Protein AF-0000000080752601 (afdb_homodimer)

Sequence (258 aa):
MFMNTQQKGKCLAVGDLCKTPPTAAPVPYVNQAEAMMSIPGCYHVLVQGMPAHNMRTITPITTGDSAGAMGGVVSNTVMAQSRYVAGSYSVLLQGMPTTRLTSPTLQNNNNIAGLRVTPSQNIVLITAPMFMNTQQKGKCLAVGDLCKTPPTAAPVPYVNQAEAMMSIPGCYHVLVQGMPAHNMRTITPITTGDSAGAMGGVVSNTVMAQSRYVAGSYSVLLQGMPTTRL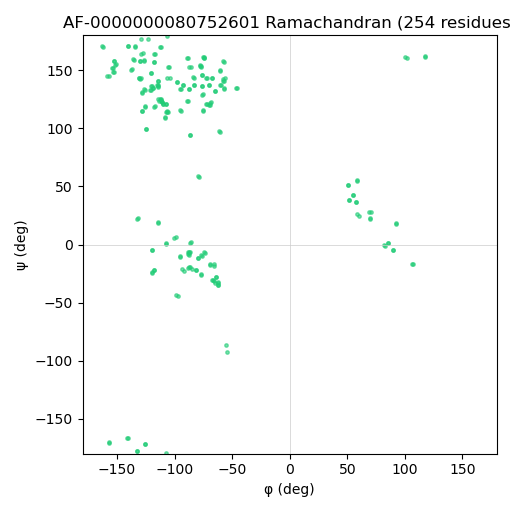TSPTLQNNNNIAGLRVTPSQNIVLITAP

Radius of gyration: 24.66 Å; Cα contacts (8 Å, |Δi|>4): 876; chains: 2; bounding box: 21×89×48 Å

Secondary structure (DSSP, 8-state):
-BBPBSSS-EEEEEEEEEEETTTTEEEEEEEEEEGGG-B--EEEEEETTEEE-BTT-EES--BS-TT-TT-BTTT--SS--EEE---EEEEEETTEEE-BTT-EEEETTTTEEEEE-S-S-SSEEE---/-BBPBSSS-EEEEEEEEEEETTTTEEEEEEEEEEGGG-B--EEEEEETTEEE-BTT-EES--BS-TT-TT-BTTT--SS--EEE---EEEEEETTEEE-BTT-EEEETTTTEEEEE-S-S-SSEEE---

Foldseek 3Di:
DAFAWLQWFKKWWWQQFAQAPDVGDTDIWIKIAISVQKDDFLCVDADVHTGTDFQVIKRAFIDTCVNSVCATPPQSFHRGMKGFPDAFPVDDRPRGHTHAFQGKMQPRRNSTIITTHDHSDDDDDDDHD/DAFAWLQWFKKWFWQQFAQAPDVGHTDIWIKIAISVQKDDFLCVDADVHTGTDFQVIKRAFIDTCVRSVCATPPLSFHRGMKGFPDAFPVDDRPRGHTHAFQGKMQPRRNSTIITTHDHSDDDDDDDHD

Solvent-accessible surface area (backbone atoms only — not comparable to full-atom values): 11684 Å² total; per-residue (Å²): 69,28,44,31,28,37,58,38,33,34,30,46,19,71,59,33,38,12,17,22,74,93,80,51,48,76,42,68,25,51,34,37,34,46,29,65,62,41,40,61,60,38,76,50,36,21,53,73,82,21,24,28,34,30,54,78,26,27,20,65,55,28,42,63,30,63,75,17,68,68,6,17,74,76,44,58,38,53,41,24,31,30,37,46,77,49,52,21,72,35,35,24,46,72,84,29,31,22,28,30,49,61,27,35,29,31,30,31,57,66,40,28,60,29,26,28,74,42,66,30,51,87,36,45,36,36,71,55,86,70,30,43,31,30,35,62,38,33,33,30,45,19,71,59,33,37,12,16,21,74,93,79,52,46,75,41,68,24,51,35,38,34,46,29,65,63,41,40,63,59,38,77,49,36,22,52,73,83,22,24,27,35,29,56,77,25,26,21,67,55,28,41,62,31,64,78,18,68,70,6,18,76,75,44,59,37,52,40,24,31,30,36,44,77,50,54,21,74,35,34,25,46,71,85,29,31,22,28,29,49,61,28,37,28,30,29,32,56,65,40,29,60,29,27,28,73,41,65,31,52,87,38,46,37,37,72,55,85

Organism: Azotobacter vinelandii (strain DJ / ATCC BAA-1303) (NCBI:txid322710)

Structure (mmCIF, N/CA/C/O backbone):
data_AF-0000000080752601-model_v1
#
loop_
_entity.id
_entity.type
_entity.pdbx_description
1 polymer 'Tox-PAAR-like domain-containing protein'
#
loop_
_atom_site.group_PDB
_atom_site.id
_atom_site.type_symbol
_atom_site.label_atom_id
_atom_site.label_alt_id
_atom_site.label_comp_id
_atom_site.label_asym_id
_atom_site.label_entity_id
_atom_site.label_seq_id
_atom_site.pdbx_PDB_ins_code
_atom_site.Cartn_x
_atom_site.Cartn_y
_atom_site.Cartn_z
_atom_site.occupancy
_atom_site.B_iso_or_equiv
_atom_site.auth_seq_id
_atom_site.auth_comp_id
_atom_site.auth_asym_id
_atom_site.auth_atom_id
_atom_site.pdbx_PDB_model_num
ATOM 1 N N . MET A 1 1 ? -10.336 -4.383 -6.113 1 96.19 1 MET A N 1
ATOM 2 C CA . MET A 1 1 ? -10.047 -5.719 -5.602 1 96.19 1 MET A CA 1
ATOM 3 C C . MET A 1 1 ? -8.984 -5.668 -4.512 1 96.19 1 MET A C 1
ATOM 5 O O . MET A 1 1 ? -8.258 -4.676 -4.391 1 96.19 1 MET A O 1
ATOM 9 N N . PHE A 1 2 ? -8.852 -6.746 -3.75 1 97.88 2 PHE A N 1
ATOM 10 C CA . PHE A 1 2 ? -7.957 -6.77 -2.598 1 97.88 2 PHE A CA 1
ATOM 11 C C . PHE A 1 2 ? -6.504 -6.902 -3.041 1 97.88 2 PHE A C 1
ATOM 13 O O . PHE A 1 2 ? -6.191 -7.688 -3.938 1 97.88 2 PHE A O 1
ATOM 20 N N . MET A 1 3 ? -5.676 -6.133 -2.432 1 98.06 3 MET A N 1
ATOM 21 C CA . MET A 1 3 ? -4.238 -6.223 -2.658 1 98.06 3 MET A CA 1
ATOM 22 C C . MET A 1 3 ? -3.715 -7.609 -2.301 1 98.06 3 MET A C 1
ATOM 24 O O . MET A 1 3 ? -4.102 -8.18 -1.277 1 98.06 3 MET A O 1
ATOM 28 N N . ASN A 1 4 ? -2.842 -8.133 -3.146 1 98.31 4 ASN A N 1
ATOM 29 C CA . ASN A 1 4 ? -2.27 -9.445 -2.844 1 98.31 4 ASN A CA 1
ATOM 30 C C . ASN A 1 4 ? -1.089 -9.328 -1.883 1 98.31 4 ASN A C 1
ATOM 32 O O . ASN A 1 4 ? -0.272 -8.414 -2.002 1 98.31 4 ASN A O 1
ATOM 36 N N . THR A 1 5 ? -1.017 -10.219 -0.903 1 98.25 5 THR A N 1
ATOM 37 C CA . THR A 1 5 ? 0.076 -10.32 0.057 1 98.25 5 THR A CA 1
ATOM 38 C C . THR A 1 5 ? 0.541 -11.766 0.199 1 98.25 5 THR A C 1
ATOM 40 O O . THR A 1 5 ? 0.02 -12.656 -0.471 1 98.25 5 THR A O 1
ATOM 43 N N . GLN A 1 6 ? 1.536 -11.969 1.114 1 96.5 6 GLN A N 1
ATOM 44 C CA . GLN A 1 6 ? 2.107 -13.297 1.347 1 96.5 6 GLN A CA 1
ATOM 45 C C . GLN A 1 6 ? 1.203 -14.133 2.246 1 96.5 6 GLN A C 1
ATOM 47 O O . GLN A 1 6 ? 1.491 -15.305 2.508 1 96.5 6 GLN A O 1
ATOM 52 N N . GLN A 1 7 ? 0.244 -13.484 2.834 1 90.81 7 GLN A N 1
ATOM 53 C CA . GLN A 1 7 ? -0.548 -14.188 3.836 1 90.81 7 GLN A CA 1
ATOM 54 C C . GLN A 1 7 ? -1.144 -15.477 3.266 1 90.81 7 GLN A C 1
ATOM 56 O O . GLN A 1 7 ? -0.559 -16.547 3.402 1 90.81 7 GLN A O 1
ATOM 61 N N . LYS A 1 8 ? -2.266 -15.492 2.766 1 91.94 8 LYS A N 1
ATOM 62 C CA . LYS A 1 8 ? -2.945 -16.625 2.139 1 91.94 8 LYS A CA 1
ATOM 63 C C . LYS A 1 8 ? -3.361 -16.297 0.709 1 91.94 8 LYS A C 1
ATOM 65 O O . LYS A 1 8 ? -2.895 -15.305 0.135 1 91.94 8 LYS A O 1
ATOM 70 N N . GLY A 1 9 ? -3.896 -17.234 0.089 1 95 9 GLY A N 1
ATOM 71 C CA . GLY A 1 9 ? -4.371 -17.062 -1.275 1 95 9 GLY A CA 1
ATOM 72 C C . GLY A 1 9 ? -3.646 -17.953 -2.271 1 95 9 GLY A C 1
ATOM 73 O O . GLY A 1 9 ? -2.576 -18.484 -1.975 1 95 9 GLY A O 1
ATOM 74 N N . LYS A 1 10 ? -4.262 -18.094 -3.389 1 96.88 10 LYS A N 1
ATOM 75 C CA . LYS A 1 10 ? -3.666 -18.953 -4.41 1 96.88 10 LYS A CA 1
ATOM 76 C C . LYS A 1 10 ? -4.109 -18.531 -5.809 1 96.88 10 LYS A C 1
ATOM 78 O O . LYS A 1 10 ? -5.191 -17.953 -5.977 1 96.88 10 LYS A O 1
ATOM 83 N N . CYS A 1 11 ? -3.236 -18.75 -6.672 1 98.38 11 CYS A N 1
ATOM 84 C CA . CYS A 1 11 ? -3.557 -18.672 -8.094 1 98.38 11 CYS A CA 1
ATOM 85 C C . CYS A 1 11 ? -3.951 -20.047 -8.633 1 98.38 11 CYS A C 1
ATOM 87 O O . CYS A 1 11 ? -3.352 -21.062 -8.258 1 98.38 11 CYS A O 1
ATOM 89 N N . LEU A 1 12 ? -5 -20.031 -9.453 1 98.62 12 LEU A N 1
ATOM 90 C CA . LEU A 1 12 ? -5.465 -21.266 -10.07 1 98.62 12 LEU A CA 1
ATOM 91 C C . LEU A 1 12 ? -5.402 -21.172 -11.586 1 98.62 12 LEU A C 1
ATOM 93 O O . LEU A 1 12 ? -5.754 -20.141 -12.164 1 98.62 12 LEU A O 1
ATOM 97 N N . ALA A 1 13 ? -4.934 -22.203 -12.148 1 98.69 13 ALA A N 1
ATOM 98 C CA . ALA A 1 13 ? -4.945 -22.391 -13.594 1 98.69 13 ALA A CA 1
ATOM 99 C C . ALA A 1 13 ? -5.547 -23.734 -13.977 1 98.69 13 ALA A C 1
ATOM 101 O O . ALA A 1 13 ? -4.969 -24.781 -13.68 1 98.69 13 ALA A O 1
ATOM 102 N N . VAL A 1 14 ? -6.617 -23.703 -14.617 1 98.5 14 VAL A N 1
ATOM 103 C CA . VAL A 1 14 ? -7.305 -24.922 -15.008 1 98.5 14 VAL A CA 1
ATOM 104 C C . VAL A 1 14 ? -6.965 -25.266 -16.453 1 98.5 14 VAL A C 1
ATOM 106 O O . VAL A 1 14 ? -6.867 -24.375 -17.297 1 98.5 14 VAL A O 1
ATOM 109 N N . GLY A 1 15 ? -6.773 -26.562 -16.719 1 98.56 15 GLY A N 1
ATOM 110 C CA . GLY A 1 15 ? -6.504 -26.984 -18.078 1 98.56 15 GLY A CA 1
ATOM 111 C C . GLY A 1 15 ? -5.023 -27.047 -18.406 1 98.56 15 GLY A C 1
ATOM 112 O O . GLY A 1 15 ? -4.633 -26.859 -19.562 1 98.56 15 GLY A O 1
ATOM 113 N N . ASP A 1 16 ? -4.203 -27.078 -17.391 1 98.81 16 ASP A N 1
ATOM 114 C CA . ASP A 1 16 ? -2.77 -27.25 -17.594 1 98.81 16 ASP A CA 1
ATOM 115 C C . ASP A 1 16 ? -2.473 -28.578 -18.281 1 98.81 16 ASP A C 1
ATOM 117 O O . ASP A 1 16 ? -2.316 -29.609 -17.609 1 98.81 16 ASP A O 1
ATOM 121 N N . LEU A 1 17 ? -2.311 -28.516 -19.562 1 98.88 17 LEU A N 1
ATOM 122 C CA . LEU A 1 17 ? -2.119 -29.75 -20.328 1 98.88 17 LEU A CA 1
ATOM 123 C C . LEU A 1 17 ? -0.71 -30.297 -20.125 1 98.88 17 LEU A C 1
ATOM 125 O O . LEU A 1 17 ? 0.27 -29.672 -20.531 1 98.88 17 LEU A O 1
ATOM 129 N N . CYS A 1 18 ? -0.664 -31.453 -19.531 1 98.88 18 CYS A N 1
ATOM 130 C CA . CYS A 1 18 ? 0.621 -32.094 -19.281 1 98.88 18 CYS A CA 1
ATOM 131 C C . CYS A 1 18 ? 0.606 -33.562 -19.781 1 98.88 18 CYS A C 1
ATOM 133 O O . CYS A 1 18 ? -0.413 -34.219 -19.688 1 98.88 18 CYS A O 1
ATOM 135 N N . LYS A 1 19 ? 1.741 -34.031 -20.344 1 98.81 19 LYS A N 1
ATOM 136 C CA . LYS A 1 19 ? 1.913 -35.406 -20.766 1 98.81 19 LYS A CA 1
ATOM 137 C C . LYS A 1 19 ? 1.958 -36.344 -19.578 1 98.81 19 LYS A C 1
ATOM 139 O O . LYS A 1 19 ? 2.805 -36.188 -18.688 1 98.81 19 LYS A O 1
ATOM 144 N N . THR A 1 20 ? 1.004 -37.344 -19.594 1 98.62 20 THR A N 1
ATOM 145 C CA . THR A 1 20 ? 0.831 -38.188 -18.422 1 98.62 20 THR A CA 1
ATOM 146 C C . THR A 1 20 ? 1.229 -39.625 -18.75 1 98.62 20 THR A C 1
ATOM 148 O O . THR A 1 20 ? 0.767 -40.188 -19.734 1 98.62 20 THR A O 1
ATOM 151 N N . PRO A 1 21 ? 2.137 -40.188 -17.984 1 97.38 21 PRO A N 1
ATOM 152 C CA . PRO A 1 21 ? 2.496 -41.594 -18.188 1 97.38 21 PRO A CA 1
ATOM 153 C C . PRO A 1 21 ? 1.293 -42.531 -18.094 1 97.38 21 PRO A C 1
ATOM 155 O O . PRO A 1 21 ? 0.325 -42.25 -17.391 1 97.38 21 PRO A O 1
ATOM 158 N N . PRO A 1 22 ? 1.458 -43.75 -18.75 1 96.94 22 PRO A N 1
ATOM 159 C CA . PRO A 1 22 ? 2.6 -44.25 -19.516 1 96.94 22 PRO A CA 1
ATOM 160 C C . PRO A 1 22 ? 2.539 -43.875 -20.984 1 96.94 22 PRO A C 1
ATOM 162 O O . PRO A 1 22 ? 3.531 -44 -21.703 1 96.94 22 PRO A O 1
ATOM 165 N N . THR A 1 23 ? 1.383 -43.281 -21.484 1 97.38 23 THR A N 1
ATOM 166 C CA . THR A 1 23 ? 1.21 -43.094 -22.922 1 97.38 23 THR A CA 1
ATOM 167 C C . THR A 1 23 ? 1.635 -41.719 -23.359 1 97.38 23 THR A C 1
ATOM 169 O O . THR A 1 23 ? 1.655 -41.406 -24.547 1 97.38 23 THR A O 1
ATOM 172 N N . ALA A 1 24 ? 1.886 -40.844 -22.453 1 97.38 24 ALA A N 1
ATOM 173 C CA . ALA A 1 24 ? 2.219 -39.469 -22.734 1 97.38 24 ALA A CA 1
ATOM 174 C C . ALA A 1 24 ? 1.016 -38.719 -23.297 1 97.38 24 ALA A C 1
ATOM 176 O O . ALA A 1 24 ? 1.174 -37.781 -24.078 1 97.38 24 ALA A O 1
ATOM 177 N N . ALA A 1 25 ? -0.152 -39.156 -22.938 1 98.06 25 ALA A N 1
ATOM 178 C CA . ALA A 1 25 ? -1.359 -38.438 -23.359 1 98.06 25 ALA A CA 1
ATOM 179 C C . ALA A 1 25 ? -1.488 -37.094 -22.656 1 98.06 25 ALA A C 1
ATOM 181 O O . ALA A 1 25 ? -1.229 -37 -21.453 1 98.06 25 ALA A O 1
ATOM 182 N N . PRO A 1 26 ? -1.86 -36.125 -23.438 1 98.25 26 PRO A N 1
ATOM 183 C CA . PRO A 1 26 ? -2.113 -34.844 -22.781 1 98.25 26 PRO A CA 1
ATOM 184 C C . PRO A 1 26 ? -3.369 -34.844 -21.906 1 98.25 26 PRO A C 1
ATOM 186 O O . PRO A 1 26 ? -4.449 -35.219 -22.391 1 98.25 26 PRO A O 1
ATOM 189 N N . VAL A 1 27 ? -3.248 -34.594 -20.625 1 98.69 27 VAL A N 1
ATOM 190 C CA . VAL A 1 27 ? -4.344 -34.531 -19.672 1 98.69 27 VAL A CA 1
ATOM 191 C C . VAL A 1 27 ? -4.406 -33.156 -19.016 1 98.69 27 VAL A C 1
ATOM 193 O O . VAL A 1 27 ? -3.375 -32.594 -18.641 1 98.69 27 VAL A O 1
ATOM 196 N N . PRO A 1 28 ? -5.586 -32.562 -18.938 1 98.75 28 PRO A N 1
ATOM 197 C CA . PRO A 1 28 ? -5.711 -31.281 -18.234 1 98.75 28 PRO A CA 1
ATOM 198 C C . PRO A 1 28 ? -5.676 -31.438 -16.719 1 98.75 28 PRO A C 1
ATOM 200 O O . PRO A 1 28 ? -6.383 -32.281 -16.156 1 98.75 28 PRO A O 1
ATOM 203 N N . TYR A 1 29 ? -4.863 -30.688 -16.078 1 98.81 29 TYR A N 1
ATOM 204 C CA . TYR A 1 29 ? -4.762 -30.641 -14.625 1 98.81 29 TYR A CA 1
ATOM 205 C C . TYR A 1 29 ? -5.113 -29.25 -14.102 1 98.81 29 TYR A C 1
ATOM 207 O O . TYR A 1 29 ? -5.25 -28.312 -14.875 1 98.81 29 TYR A O 1
ATOM 215 N N . VAL A 1 30 ? -5.375 -29.172 -12.789 1 98.62 30 VAL A N 1
ATOM 216 C CA . VAL A 1 30 ? -5.48 -27.891 -12.102 1 98.62 30 VAL A CA 1
ATOM 217 C C . VAL A 1 30 ? -4.137 -27.531 -11.469 1 98.62 30 VAL A C 1
ATOM 219 O O . VAL A 1 30 ? -3.623 -28.266 -10.625 1 98.62 30 VAL A O 1
ATOM 222 N N . ASN A 1 31 ? -3.551 -26.422 -11.984 1 98.75 31 ASN A N 1
ATOM 223 C CA . ASN A 1 31 ? -2.297 -25.938 -11.422 1 98.75 31 ASN A CA 1
ATOM 224 C C . ASN A 1 31 ? -2.537 -24.844 -10.375 1 98.75 31 ASN A C 1
ATOM 226 O O . ASN A 1 31 ? -3.352 -23.953 -10.578 1 98.75 31 ASN A O 1
ATOM 230 N N . GLN A 1 32 ? -1.847 -24.969 -9.242 1 98.44 32 GLN A N 1
ATOM 231 C CA . GLN A 1 32 ? -2.055 -24.047 -8.125 1 98.44 32 GLN A CA 1
ATOM 232 C C . GLN A 1 32 ? -0.74 -23.422 -7.676 1 98.44 32 GLN A C 1
ATOM 234 O O . GLN A 1 32 ? 0.276 -24.109 -7.555 1 98.44 32 GLN A O 1
ATOM 239 N 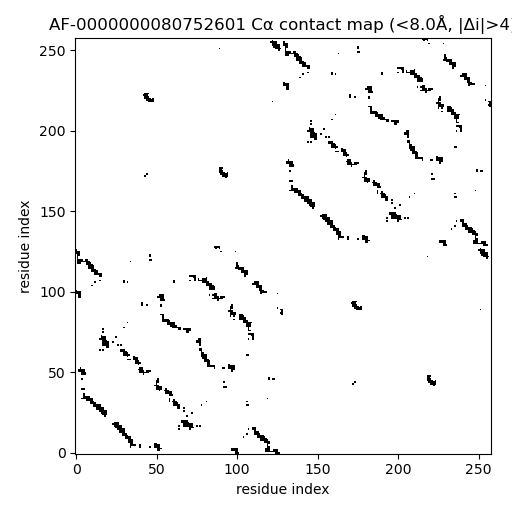N . ALA A 1 33 ? -0.792 -22.141 -7.496 1 98.31 33 ALA A N 1
ATOM 240 C CA . ALA A 1 33 ? 0.331 -21.391 -6.945 1 98.31 33 ALA A CA 1
ATOM 241 C C . ALA A 1 33 ? -0.046 -20.734 -5.617 1 98.31 33 ALA A C 1
ATOM 243 O O . ALA A 1 33 ? -0.92 -19.859 -5.57 1 98.31 33 ALA A O 1
ATOM 244 N N . GLU A 1 34 ? 0.648 -21.109 -4.547 1 98 34 GLU A N 1
ATOM 245 C CA . GLU A 1 34 ? 0.339 -20.578 -3.217 1 98 34 GLU A CA 1
ATOM 246 C C . GLU A 1 34 ? 1.09 -19.281 -2.945 1 98 34 GLU A C 1
ATOM 248 O O . GLU A 1 34 ? 2.309 -19.219 -3.123 1 98 34 GLU A O 1
ATOM 253 N N . ALA A 1 35 ? 0.391 -18.328 -2.441 1 97.06 35 ALA A N 1
ATOM 254 C CA . ALA A 1 35 ? 0.971 -17.016 -2.152 1 97.06 35 ALA A CA 1
ATOM 255 C C . ALA A 1 35 ? 2.084 -17.125 -1.115 1 97.06 35 ALA A C 1
ATOM 257 O O . ALA A 1 35 ? 3.088 -16.422 -1.196 1 97.06 35 ALA A O 1
ATOM 258 N N . MET A 1 36 ? 1.937 -18 -0.19 1 96.44 36 MET A N 1
ATOM 259 C CA . MET A 1 36 ? 2.889 -18.156 0.907 1 96.44 36 MET A CA 1
ATOM 260 C C . MET A 1 36 ? 4.242 -18.641 0.389 1 96.44 36 MET A C 1
ATOM 262 O O . MET A 1 36 ? 5.262 -18.469 1.062 1 96.44 36 MET A O 1
ATOM 266 N N . MET A 1 37 ? 4.23 -19.156 -0.826 1 96.56 37 MET A N 1
ATOM 267 C CA . MET A 1 37 ? 5.465 -19.688 -1.403 1 96.56 37 MET A CA 1
ATOM 268 C C . MET A 1 37 ? 6.09 -18.688 -2.363 1 96.56 37 MET A C 1
ATOM 270 O O . MET A 1 37 ? 7.117 -18.969 -2.979 1 96.56 37 MET A O 1
ATOM 274 N N . SER A 1 38 ? 5.551 -17.547 -2.441 1 97.81 38 SER A N 1
ATOM 275 C CA . SER A 1 38 ? 5.977 -16.562 -3.436 1 97.81 38 SER A CA 1
ATOM 276 C C . SER A 1 38 ? 7.152 -15.742 -2.926 1 97.81 38 SER A C 1
ATOM 278 O O . SER A 1 38 ? 7.352 -15.609 -1.716 1 97.81 38 SER A O 1
ATOM 280 N N . ILE A 1 39 ? 7.922 -15.273 -3.938 1 97.75 39 ILE A N 1
ATOM 281 C CA . ILE A 1 39 ? 9.07 -14.414 -3.66 1 97.75 39 ILE A CA 1
ATOM 282 C C . ILE A 1 39 ? 9.328 -13.5 -4.852 1 97.75 39 ILE A C 1
ATOM 284 O O . ILE A 1 39 ? 9.047 -13.867 -5.996 1 97.75 39 ILE A O 1
ATOM 288 N N . PRO A 1 40 ? 9.977 -12.32 -4.57 1 97.81 40 PRO A N 1
ATOM 289 C CA . PRO A 1 40 ? 10.078 -11.672 -3.262 1 97.81 40 PRO A CA 1
ATOM 290 C C . PRO A 1 40 ? 8.781 -10.977 -2.854 1 97.81 40 PRO A C 1
ATOM 292 O O . PRO A 1 40 ? 7.895 -10.766 -3.688 1 97.81 40 PRO A O 1
ATOM 295 N N . GLY A 1 41 ? 8.57 -10.656 -1.562 1 96.69 41 GLY A N 1
ATOM 296 C CA . GLY A 1 41 ? 7.57 -9.719 -1.07 1 96.69 41 GLY A CA 1
ATOM 297 C C . GLY A 1 41 ? 8.078 -8.297 -0.999 1 96.69 41 GLY A C 1
ATOM 298 O O . GLY A 1 41 ? 9.289 -8.055 -1.09 1 96.69 41 GLY A O 1
ATOM 299 N N . CYS A 1 42 ? 7.133 -7.359 -0.959 1 97.56 42 CYS A N 1
ATOM 300 C CA . CYS A 1 42 ? 7.48 -5.969 -0.684 1 97.56 42 CYS A CA 1
ATOM 301 C C . CYS A 1 42 ? 7.52 -5.703 0.816 1 97.56 42 CYS A C 1
ATOM 303 O O . CYS A 1 42 ? 6.52 -5.281 1.4 1 97.56 42 CYS A O 1
ATOM 305 N N . TYR A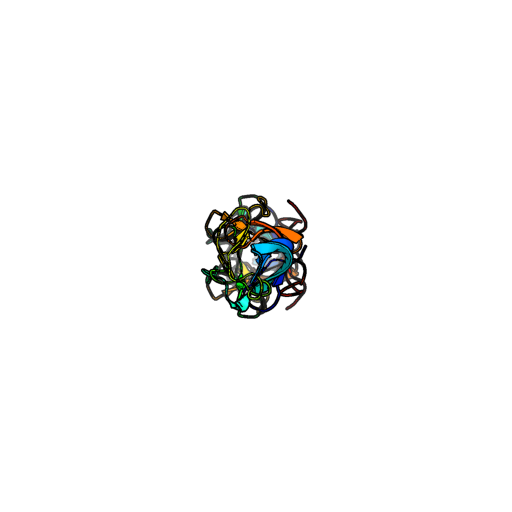 1 43 ? 8.633 -5.801 1.386 1 96.88 43 TYR A N 1
ATOM 306 C CA . TYR A 1 43 ? 8.758 -5.836 2.84 1 96.88 43 TYR A CA 1
ATOM 307 C C . TYR A 1 43 ? 8.578 -4.441 3.432 1 96.88 43 TYR A C 1
ATOM 309 O O . TYR A 1 43 ? 8.398 -4.293 4.645 1 96.88 43 TYR A O 1
ATOM 317 N N . HIS A 1 44 ? 8.547 -3.406 2.633 1 96.94 44 HIS A N 1
ATOM 318 C CA . HIS A 1 44 ? 8.289 -2.057 3.123 1 96.94 44 HIS A CA 1
ATOM 319 C C . HIS A 1 44 ? 6.793 -1.769 3.186 1 96.94 44 HIS A C 1
ATOM 321 O O . HIS A 1 44 ? 6.379 -0.687 3.611 1 96.94 44 HIS A O 1
ATOM 327 N N . VAL A 1 45 ? 6.055 -2.684 2.689 1 98.44 45 VAL A N 1
ATOM 328 C CA . VAL A 1 45 ? 4.598 -2.6 2.732 1 98.44 45 VAL A CA 1
ATOM 329 C C . VAL A 1 45 ? 4.027 -3.857 3.385 1 98.44 45 VAL A C 1
ATOM 331 O O . VAL A 1 45 ? 3.877 -4.891 2.73 1 98.44 45 VAL A O 1
ATOM 334 N N . LEU A 1 46 ? 3.684 -3.799 4.609 1 98.25 46 LEU A N 1
ATOM 335 C CA . LEU A 1 46 ? 3.127 -4.938 5.336 1 98.25 46 LEU A CA 1
ATOM 336 C C . LEU A 1 46 ? 1.637 -4.742 5.594 1 98.25 46 LEU A C 1
ATOM 338 O O . LEU A 1 46 ? 1.231 -3.742 6.191 1 98.25 46 LEU A O 1
ATOM 342 N N . VAL A 1 47 ? 0.848 -5.633 5.121 1 98.12 47 VAL A N 1
ATOM 343 C CA . VAL A 1 47 ? -0.587 -5.684 5.383 1 98.12 47 VAL A CA 1
ATOM 344 C C . VAL A 1 47 ? -0.899 -6.84 6.328 1 98.12 47 VAL A C 1
ATOM 346 O O . VAL A 1 47 ? -0.698 -8.008 5.98 1 98.12 47 VAL A O 1
ATOM 349 N N . GLN A 1 48 ? -1.354 -6.492 7.52 1 97.19 48 GLN A N 1
ATOM 350 C CA . GLN A 1 48 ? -1.562 -7.484 8.57 1 97.19 48 GLN A CA 1
ATOM 351 C C . GLN A 1 48 ? -0.315 -8.336 8.773 1 97.19 48 GLN A C 1
ATOM 353 O O . GLN A 1 48 ? -0.402 -9.57 8.852 1 97.19 48 GLN A O 1
ATOM 358 N N . GLY A 1 49 ? 0.805 -7.676 8.672 1 97 49 GLY A N 1
ATOM 359 C CA . GLY A 1 49 ? 2.066 -8.312 9.023 1 97 49 GLY A CA 1
ATOM 360 C C . GLY A 1 49 ? 2.717 -9.023 7.848 1 97 49 GLY A C 1
ATOM 361 O O . GLY A 1 49 ? 3.842 -9.516 7.961 1 97 49 GLY A O 1
ATOM 362 N N . MET A 1 50 ? 2.111 -9.117 6.684 1 97.94 50 MET A N 1
ATOM 363 C CA . MET A 1 50 ? 2.646 -9.859 5.547 1 97.94 50 MET A CA 1
ATOM 364 C C . MET A 1 50 ? 2.988 -8.914 4.398 1 97.94 50 MET A C 1
ATOM 366 O O . MET A 1 50 ? 2.244 -7.973 4.117 1 97.94 50 MET A O 1
ATOM 370 N N . PRO A 1 51 ? 4.051 -9.141 3.721 1 98.19 51 PRO A N 1
ATOM 371 C CA . PRO A 1 51 ? 4.445 -8.25 2.629 1 98.19 51 PRO A CA 1
ATOM 372 C C . PRO A 1 51 ? 3.49 -8.312 1.438 1 98.19 51 PRO A C 1
ATOM 374 O O . PRO A 1 51 ? 2.984 -9.391 1.105 1 98.19 51 PRO A O 1
ATOM 377 N N . ALA A 1 52 ? 3.293 -7.207 0.846 1 98.62 52 ALA A N 1
ATOM 378 C CA . ALA A 1 52 ? 2.471 -7.094 -0.357 1 98.62 52 ALA A CA 1
ATOM 379 C C . ALA A 1 52 ? 3.205 -7.652 -1.574 1 98.62 52 ALA A C 1
ATOM 381 O O . ALA A 1 52 ? 4.418 -7.871 -1.53 1 98.62 52 ALA A O 1
ATOM 382 N N . HIS A 1 53 ? 2.434 -7.949 -2.594 1 98.62 53 HIS A N 1
ATOM 383 C CA . HIS A 1 53 ? 2.992 -8.445 -3.85 1 98.62 53 HIS A CA 1
ATOM 384 C C . HIS A 1 53 ? 2.939 -7.371 -4.934 1 98.62 53 HIS A C 1
ATOM 386 O O . HIS A 1 53 ? 2.031 -6.535 -4.945 1 98.62 53 HIS A O 1
ATOM 392 N N . ASN A 1 54 ? 3.922 -7.352 -5.73 1 98.44 54 ASN A N 1
ATOM 393 C CA . ASN A 1 54 ? 3.91 -6.609 -6.988 1 98.44 54 ASN A CA 1
ATOM 394 C C . ASN A 1 54 ? 4.254 -7.512 -8.172 1 98.44 54 ASN A C 1
ATOM 396 O O . ASN A 1 54 ? 4.324 -8.734 -8.023 1 98.44 54 ASN A O 1
ATOM 400 N N . MET A 1 55 ? 4.449 -6.988 -9.375 1 98.44 55 MET A N 1
ATOM 401 C CA . MET A 1 55 ? 4.582 -7.773 -10.594 1 98.44 55 MET A CA 1
ATOM 402 C C . MET A 1 55 ? 5.938 -8.469 -10.656 1 98.44 55 MET A C 1
ATOM 404 O O . MET A 1 55 ? 6.18 -9.297 -11.531 1 98.44 55 MET A O 1
ATOM 408 N N . ARG A 1 56 ? 6.801 -8.203 -9.797 1 98.56 56 ARG A N 1
ATOM 409 C CA . ARG A 1 56 ? 8.078 -8.906 -9.711 1 98.56 56 ARG A CA 1
ATOM 410 C C . ARG A 1 56 ? 7.938 -10.188 -8.891 1 98.56 56 ARG A C 1
ATOM 412 O O . ARG A 1 56 ? 8.828 -11.039 -8.906 1 98.56 56 ARG A O 1
ATOM 419 N N . THR A 1 57 ? 6.922 -10.25 -8.078 1 98.62 57 THR A N 1
ATOM 420 C CA . THR A 1 57 ? 6.699 -11.422 -7.234 1 98.62 57 THR A CA 1
ATOM 421 C C . THR A 1 57 ? 6.395 -12.648 -8.086 1 98.62 57 THR A C 1
ATOM 423 O O . THR A 1 57 ? 5.559 -12.594 -8.984 1 98.62 57 THR A O 1
ATOM 426 N N . ILE A 1 58 ? 7.059 -13.734 -7.789 1 98.5 58 ILE A N 1
ATOM 427 C CA . ILE A 1 58 ? 6.816 -14.992 -8.484 1 98.5 58 ILE A CA 1
ATOM 428 C C . ILE A 1 58 ? 6.613 -16.109 -7.461 1 98.5 58 ILE A C 1
ATOM 430 O O . ILE A 1 58 ? 6.977 -15.969 -6.293 1 98.5 58 ILE A O 1
ATOM 434 N N . THR A 1 59 ? 5.961 -17.156 -7.91 1 98.5 59 THR A N 1
ATOM 435 C CA . THR A 1 59 ? 5.91 -18.406 -7.164 1 98.5 59 THR A CA 1
ATOM 436 C C . THR A 1 59 ? 6.754 -19.484 -7.852 1 98.5 59 THR A C 1
ATOM 438 O O . THR A 1 59 ? 6.363 -20.016 -8.891 1 98.5 59 THR A O 1
ATOM 441 N N . PRO A 1 60 ? 7.875 -19.844 -7.25 1 98.5 60 PRO A N 1
ATOM 442 C CA . PRO A 1 60 ? 8.852 -20.688 -7.953 1 98.5 60 PRO A CA 1
ATOM 443 C C . PRO A 1 60 ? 8.328 -22.094 -8.211 1 98.5 60 PRO A C 1
ATOM 445 O O . PRO A 1 60 ? 8.742 -22.734 -9.18 1 98.5 60 PRO A O 1
ATOM 448 N N . ILE A 1 61 ? 7.473 -22.547 -7.312 1 98.25 61 ILE A N 1
ATOM 449 C CA . ILE A 1 61 ? 6.973 -23.906 -7.441 1 98.25 61 ILE A CA 1
ATOM 450 C C . ILE A 1 61 ? 5.445 -23.906 -7.371 1 98.25 61 ILE A C 1
ATOM 452 O O . ILE A 1 61 ? 4.859 -23.281 -6.488 1 98.25 61 ILE A O 1
ATOM 456 N N . THR A 1 62 ? 4.875 -24.578 -8.305 1 98.38 62 THR A N 1
ATOM 457 C CA . THR A 1 62 ? 3.432 -24.781 -8.289 1 98.38 62 THR A CA 1
ATOM 458 C C . THR A 1 62 ? 3.096 -26.25 -8.062 1 98.38 62 THR A C 1
ATOM 460 O O . THR A 1 62 ? 3.99 -27.094 -8.016 1 98.38 62 THR A O 1
ATOM 463 N N . THR A 1 63 ? 1.817 -26.5 -7.824 1 98.31 63 THR A N 1
ATOM 464 C CA . THR A 1 63 ? 1.399 -27.859 -7.543 1 98.31 63 THR A CA 1
ATOM 465 C C . THR A 1 63 ? 0.138 -28.219 -8.328 1 98.31 63 THR A C 1
ATOM 467 O O . THR A 1 63 ? -0.482 -27.344 -8.938 1 98.31 63 THR A O 1
ATOM 470 N N . GLY A 1 64 ? -0.217 -29.516 -8.312 1 98.38 64 GLY A N 1
ATOM 471 C CA . GLY A 1 64 ? -1.483 -29.969 -8.875 1 98.38 64 GLY A CA 1
ATOM 472 C C . GLY A 1 64 ? -1.326 -30.719 -10.172 1 98.38 64 GLY A C 1
ATOM 473 O O . GLY A 1 64 ? -2.24 -31.438 -10.594 1 98.38 64 GLY A O 1
ATOM 474 N N . ASP A 1 65 ? -0.101 -30.531 -10.773 1 98.44 65 ASP A N 1
ATOM 475 C CA . ASP A 1 65 ? 0.078 -31.188 -12.07 1 98.44 65 ASP A CA 1
ATOM 476 C C . ASP A 1 65 ? 1.146 -32.281 -12 1 98.44 65 ASP A C 1
ATOM 478 O O . ASP A 1 65 ? 1.713 -32.656 -13.023 1 98.44 65 ASP A O 1
ATOM 482 N N . SER A 1 66 ? 1.438 -32.719 -10.844 1 97.88 66 SER A N 1
ATOM 483 C CA . SER A 1 66 ? 2.527 -33.656 -10.617 1 97.88 66 SER A CA 1
ATOM 484 C C . SER A 1 66 ? 2.275 -34.969 -11.344 1 97.88 66 SER A C 1
ATOM 486 O O . SER A 1 66 ? 3.221 -35.656 -11.727 1 97.88 66 SER A O 1
ATOM 488 N N . ALA A 1 67 ? 1 -35.438 -11.508 1 98.06 67 ALA A N 1
ATOM 489 C CA . ALA A 1 67 ? 0.664 -36.688 -12.195 1 98.06 67 ALA A CA 1
ATOM 490 C C . ALA A 1 67 ? 1.062 -36.625 -13.664 1 98.06 67 ALA A C 1
ATOM 492 O O . ALA A 1 67 ? 1.254 -37.656 -14.312 1 98.06 67 ALA A O 1
ATOM 493 N N . GLY A 1 68 ? 1.055 -35.344 -14.188 1 98.5 68 GLY A N 1
ATOM 494 C CA . GLY A 1 68 ? 1.565 -35.125 -15.539 1 98.5 68 GLY A CA 1
ATOM 495 C C . GLY A 1 68 ? 3.08 -35.094 -15.602 1 98.5 68 GLY A C 1
ATOM 496 O O . GLY A 1 68 ? 3.66 -34.156 -16.141 1 98.5 68 GLY A O 1
ATOM 497 N N . ALA A 1 69 ? 3.732 -36.125 -15.18 1 98.06 69 ALA A N 1
ATOM 498 C CA . ALA A 1 69 ? 5.152 -36.188 -14.844 1 98.06 69 ALA A CA 1
ATOM 499 C C . ALA A 1 69 ? 6.02 -36.062 -16.094 1 98.06 69 ALA A C 1
ATOM 501 O O . ALA A 1 69 ? 7.211 -35.75 -16 1 98.06 69 ALA A O 1
ATOM 502 N N . MET A 1 70 ? 5.48 -36.25 -17.25 1 98.44 70 MET A N 1
ATOM 503 C CA . MET A 1 70 ? 6.25 -36.156 -18.5 1 98.44 70 MET A CA 1
ATOM 504 C C . MET A 1 70 ? 6.281 -34.688 -18.984 1 98.44 70 MET A C 1
ATOM 506 O O . MET A 1 70 ? 6.805 -34.438 -20.078 1 98.44 70 MET A O 1
ATOM 510 N N . GLY A 1 71 ? 5.695 -33.719 -18.281 1 98.62 71 GLY A N 1
ATOM 511 C CA . GLY A 1 71 ? 5.836 -32.281 -18.516 1 98.62 71 GLY A CA 1
ATOM 512 C C . GLY A 1 71 ? 4.66 -31.688 -19.266 1 98.62 71 GLY A C 1
ATOM 513 O O . GLY A 1 71 ? 3.912 -32.406 -19.938 1 98.62 71 GLY A O 1
ATOM 514 N N . GLY A 1 72 ? 4.543 -30.359 -19.156 1 98.75 72 GLY A N 1
ATOM 515 C CA . GLY A 1 72 ? 3.551 -29.609 -19.922 1 98.75 72 GLY A CA 1
ATOM 516 C C . GLY A 1 72 ? 3.734 -29.734 -21.422 1 98.75 72 GLY A C 1
ATOM 517 O O . GLY A 1 72 ? 4.863 -29.844 -21.906 1 98.75 72 GLY A O 1
ATOM 518 N N . VAL A 1 73 ? 2.682 -29.656 -22.078 1 98.69 73 VAL A N 1
ATOM 519 C CA . VAL A 1 73 ? 2.715 -29.797 -23.531 1 98.69 73 VAL A CA 1
ATOM 520 C C . VAL A 1 73 ? 3.498 -28.641 -24.141 1 98.69 73 VAL A C 1
ATOM 522 O O . VAL A 1 73 ? 4.227 -28.812 -25.125 1 98.69 73 VAL A O 1
ATOM 525 N N . VAL A 1 74 ? 3.393 -27.531 -23.5 1 98.5 74 VAL A N 1
ATOM 526 C CA . VAL A 1 74 ? 4.062 -26.328 -24 1 98.5 74 VAL A CA 1
ATOM 527 C C . VAL A 1 74 ? 5.391 -26.141 -23.281 1 98.5 74 VAL A C 1
ATOM 529 O O . VAL A 1 74 ? 6.434 -25.969 -23.922 1 98.5 74 VAL A O 1
ATOM 532 N N . SER A 1 75 ? 5.438 -26.312 -21.953 1 98.56 75 SER A N 1
ATOM 533 C CA . SER A 1 75 ? 6.574 -25.891 -21.141 1 98.56 75 SER A CA 1
ATOM 534 C C . SER A 1 75 ? 7.566 -27.031 -20.953 1 98.56 75 SER A C 1
ATOM 536 O O . SER A 1 75 ? 8.719 -26.812 -20.594 1 98.56 75 SER A O 1
ATOM 538 N N . ASN A 1 76 ? 7.059 -28.312 -21.156 1 98.81 76 ASN A N 1
ATOM 539 C CA . ASN A 1 76 ? 7.84 -29.516 -20.891 1 98.81 76 ASN A CA 1
ATOM 540 C C . ASN A 1 76 ? 8.297 -29.562 -19.438 1 98.81 76 ASN A C 1
ATOM 542 O O . ASN A 1 76 ? 9.336 -30.156 -19.125 1 98.81 76 ASN A O 1
ATOM 546 N N . THR A 1 77 ? 7.559 -28.906 -18.531 1 98.62 77 THR A N 1
ATOM 547 C CA . THR A 1 77 ? 7.859 -28.906 -17.109 1 98.62 77 THR A CA 1
ATOM 548 C C . THR A 1 77 ? 6.621 -29.281 -16.297 1 98.62 77 THR A C 1
ATOM 550 O O . THR A 1 77 ? 5.516 -29.344 -16.828 1 98.62 77 THR A O 1
ATOM 553 N N . VAL A 1 78 ? 6.84 -29.625 -15.047 1 98.19 78 VAL A N 1
ATOM 554 C CA . VAL A 1 78 ? 5.82 -29.891 -14.047 1 98.19 78 VAL A CA 1
ATOM 555 C C . VAL A 1 78 ? 6.133 -29.125 -12.766 1 98.19 78 VAL A C 1
ATOM 557 O O . VAL A 1 78 ? 7.301 -28.906 -12.438 1 98.19 78 VAL A O 1
ATOM 560 N N . MET A 1 79 ? 5.082 -28.641 -12.102 1 98.5 79 MET A N 1
ATOM 561 C CA . MET A 1 79 ? 5.25 -27.938 -10.828 1 98.5 79 MET A CA 1
ATOM 562 C C . MET A 1 79 ? 6.23 -26.781 -10.969 1 98.5 79 MET A C 1
ATOM 564 O O . MET A 1 79 ? 7.082 -26.578 -10.102 1 98.5 79 MET A O 1
ATOM 568 N N . ALA A 1 80 ? 6.098 -26.031 -12.07 1 98.69 80 ALA A N 1
ATOM 569 C CA . ALA A 1 80 ? 7.078 -24.984 -12.359 1 98.69 80 ALA A CA 1
ATOM 570 C C . ALA A 1 80 ? 6.496 -23.594 -12.102 1 98.69 80 ALA A C 1
ATOM 572 O O . ALA A 1 80 ? 5.332 -23.469 -11.711 1 98.69 80 ALA A O 1
ATOM 573 N N . GLN A 1 81 ? 7.195 -22.656 -12.297 1 98.62 81 GLN A N 1
ATOM 574 C CA . GLN A 1 81 ? 7.031 -21.266 -11.867 1 98.62 81 GLN A CA 1
ATOM 575 C C . GLN A 1 81 ? 5.695 -20.703 -12.344 1 98.62 81 GLN A C 1
ATOM 577 O O . GLN A 1 81 ? 5.25 -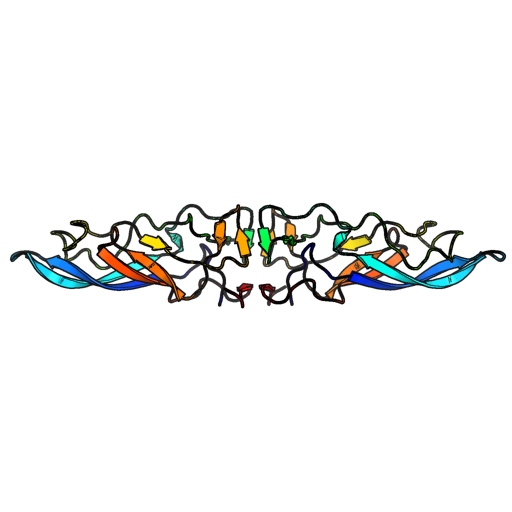20.984 -13.453 1 98.62 81 GLN A O 1
ATOM 582 N N . SER A 1 82 ? 5.117 -19.859 -11.43 1 98.81 82 SER A N 1
ATOM 583 C CA . SER A 1 82 ? 3.998 -18.984 -11.742 1 98.81 82 SER A CA 1
ATOM 584 C C . SER A 1 82 ? 4.398 -17.516 -11.625 1 98.81 82 SER A C 1
ATOM 586 O O . SER A 1 82 ? 5.113 -17.141 -10.695 1 98.81 82 SER A O 1
ATOM 588 N N . ARG A 1 83 ? 3.98 -16.672 -12.562 1 98.56 83 ARG A N 1
ATOM 589 C CA . ARG A 1 83 ? 4.254 -15.234 -12.508 1 98.56 83 ARG A CA 1
ATOM 590 C C . ARG A 1 83 ? 3.021 -14.43 -12.906 1 98.56 83 ARG A C 1
ATOM 592 O O . ARG A 1 83 ? 2.217 -14.875 -13.727 1 98.56 83 ARG A O 1
ATOM 599 N N . TYR A 1 84 ? 2.932 -13.242 -12.344 1 98.62 84 TYR A N 1
ATOM 600 C CA . TYR A 1 84 ? 1.876 -12.32 -12.758 1 98.62 84 TYR A CA 1
ATOM 601 C C . TYR A 1 84 ? 2.201 -11.688 -14.102 1 98.62 84 TYR A C 1
ATOM 603 O O . TYR A 1 84 ? 3.359 -11.375 -14.383 1 98.62 84 TYR A O 1
ATOM 611 N N . VAL A 1 85 ? 1.187 -11.461 -14.836 1 98.31 85 VAL A N 1
ATOM 612 C CA . VAL A 1 85 ? 1.431 -10.852 -16.141 1 98.31 85 VAL A CA 1
ATOM 613 C C . VAL A 1 85 ? 0.71 -9.516 -16.234 1 98.31 85 VAL A C 1
ATOM 615 O O . VAL A 1 85 ? 0.867 -8.781 -17.219 1 98.31 85 VAL A O 1
ATOM 618 N N . ALA A 1 86 ? -0.096 -9.148 -15.195 1 97.5 86 ALA A N 1
ATOM 619 C CA . ALA A 1 86 ? -0.731 -7.836 -15.094 1 97.5 86 ALA A CA 1
ATOM 620 C C . ALA A 1 86 ? -0.982 -7.457 -13.641 1 97.5 86 ALA A C 1
ATOM 622 O O . ALA A 1 86 ? -1.037 -8.328 -12.766 1 97.5 86 ALA A O 1
ATOM 623 N N . GLY A 1 87 ? -1.104 -6.211 -13.43 1 96.88 87 GLY A N 1
ATOM 624 C CA . GLY A 1 87 ? -1.399 -5.633 -12.125 1 96.88 87 GLY A CA 1
ATOM 625 C C . GLY A 1 87 ? -2.031 -4.258 -12.219 1 96.88 87 GLY A C 1
ATOM 626 O O . GLY A 1 87 ? -2.547 -3.871 -13.273 1 96.88 87 GLY A O 1
ATOM 627 N N . SER A 1 88 ? -2.154 -3.602 -11.125 1 97.69 88 SER A N 1
ATOM 628 C CA . SER A 1 88 ? -2.695 -2.248 -11.078 1 97.69 88 SER A CA 1
ATOM 629 C C . SER A 1 88 ? -1.598 -1.207 -11.273 1 97.69 88 SER A C 1
ATOM 631 O O . SER A 1 88 ? -0.674 -1.11 -10.461 1 97.69 88 SER A O 1
ATOM 633 N N . TYR A 1 89 ? -1.715 -0.328 -12.266 1 97.44 89 TYR A N 1
ATOM 634 C CA . TYR A 1 89 ? -0.723 0.699 -12.562 1 97.44 89 TYR A CA 1
ATOM 635 C C . TYR A 1 89 ? -0.981 1.961 -11.75 1 97.44 89 TYR A C 1
ATOM 637 O O . TYR A 1 89 ? -0.124 2.844 -11.672 1 97.44 89 TYR A O 1
ATOM 645 N N . SER A 1 90 ? -2.096 1.989 -11.031 1 97.38 90 SER A N 1
ATOM 646 C CA . SER A 1 90 ? -2.453 3.156 -10.234 1 97.38 90 SER A CA 1
ATOM 647 C C . SER A 1 90 ? -1.719 3.156 -8.898 1 97.38 90 SER A C 1
ATOM 649 O O . SER A 1 90 ? -1.66 4.184 -8.211 1 97.38 90 SER A O 1
ATOM 651 N N . VAL A 1 91 ? -1.298 2.012 -8.516 1 98.38 91 VAL A N 1
ATOM 652 C CA . VAL A 1 91 ? -0.54 1.842 -7.281 1 98.38 91 VAL A CA 1
ATOM 653 C C . VAL A 1 91 ? 0.779 1.132 -7.578 1 98.38 91 VAL A C 1
ATOM 655 O O . VAL A 1 91 ? 0.787 -0.018 -8.023 1 98.38 91 VAL A O 1
ATOM 658 N N . LEU A 1 92 ? 1.854 1.73 -7.328 1 98.5 92 LEU A N 1
ATOM 659 C CA . LEU A 1 92 ? 3.174 1.154 -7.566 1 98.5 92 LEU A CA 1
ATOM 660 C C . LEU A 1 92 ? 3.887 0.868 -6.25 1 98.5 92 LEU A C 1
ATOM 662 O O . LEU A 1 92 ? 3.975 1.741 -5.383 1 98.5 92 LEU A O 1
ATOM 666 N N . LEU A 1 93 ? 4.289 -0.307 -6.059 1 98.44 93 LEU A N 1
ATOM 667 C CA . LEU A 1 93 ? 5.141 -0.723 -4.949 1 98.44 93 LEU A CA 1
ATOM 668 C C . LEU A 1 93 ? 6.566 -0.99 -5.426 1 98.44 93 LEU A C 1
ATOM 670 O O . LEU A 1 93 ? 6.793 -1.884 -6.246 1 98.44 93 LEU A O 1
ATOM 674 N N . GLN A 1 94 ? 7.496 -0.187 -4.977 1 97.5 94 GLN A N 1
ATOM 675 C CA . GLN A 1 94 ? 8.891 -0.303 -5.398 1 97.5 94 GLN A CA 1
ATOM 676 C C . GLN A 1 94 ? 9.016 -0.178 -6.914 1 97.5 94 GLN A C 1
ATOM 678 O O . GLN A 1 94 ? 9.719 -0.966 -7.551 1 97.5 94 GLN A O 1
ATOM 683 N N . GLY A 1 95 ? 8.203 0.67 -7.43 1 97.44 95 GLY A N 1
ATOM 684 C CA . GLY A 1 95 ? 8.328 1.021 -8.836 1 97.44 95 GLY A CA 1
ATOM 685 C C . GLY A 1 95 ? 7.602 0.064 -9.758 1 97.44 95 GLY A C 1
ATOM 686 O O . GLY A 1 95 ? 7.613 0.239 -10.977 1 97.44 95 GLY A O 1
ATOM 687 N N . MET A 1 96 ? 6.957 -0.914 -9.242 1 98.44 96 MET A N 1
ATOM 688 C CA . MET A 1 96 ? 6.25 -1.903 -10.055 1 98.44 96 MET A CA 1
ATOM 689 C C . MET A 1 96 ? 4.766 -1.923 -9.719 1 98.44 96 MET A C 1
ATOM 691 O O . MET A 1 96 ? 4.387 -1.77 -8.555 1 98.44 96 MET A O 1
ATOM 695 N N . PRO A 1 97 ? 3.947 -2.201 -10.688 1 98.5 97 PRO A N 1
ATOM 696 C CA . PRO A 1 97 ? 2.516 -2.305 -10.398 1 98.5 97 PRO A CA 1
ATOM 697 C C . PRO A 1 97 ? 2.197 -3.348 -9.336 1 98.5 97 PRO A C 1
ATOM 699 O O . PRO A 1 97 ? 2.82 -4.414 -9.305 1 98.5 97 PRO A O 1
ATOM 702 N N . THR A 1 98 ? 1.273 -2.984 -8.531 1 98.62 98 THR A N 1
ATOM 703 C CA . THR A 1 98 ? 0.814 -3.918 -7.508 1 98.62 98 THR A CA 1
ATOM 704 C C . THR A 1 98 ? -0.121 -4.965 -8.109 1 98.62 98 THR A C 1
ATOM 706 O O . THR A 1 98 ? -0.673 -4.758 -9.195 1 98.62 98 THR A O 1
ATOM 709 N N . THR A 1 99 ? -0.135 -6.113 -7.449 1 98.19 99 THR A N 1
ATOM 710 C CA . THR A 1 99 ? -1.086 -7.133 -7.883 1 98.19 99 THR A CA 1
ATOM 711 C C . THR A 1 99 ? -2.264 -7.215 -6.914 1 98.19 99 THR A C 1
ATOM 713 O O . THR A 1 99 ? -2.156 -6.805 -5.758 1 98.19 99 THR A O 1
ATOM 716 N N . ARG A 1 100 ? -3.363 -7.621 -7.398 1 97.56 100 ARG A N 1
ATOM 717 C CA . ARG A 1 100 ? -4.594 -7.699 -6.617 1 97.56 100 ARG A CA 1
ATOM 718 C C . ARG A 1 100 ? -5.387 -8.953 -6.973 1 97.56 100 ARG A C 1
ATOM 720 O O . ARG A 1 100 ? -5.035 -9.672 -7.914 1 97.56 100 ARG A O 1
ATOM 727 N N . LEU A 1 101 ? -6.379 -9.203 -6.234 1 97.5 101 LEU A N 1
ATOM 728 C CA . LEU A 1 101 ? -7.324 -10.258 -6.582 1 97.5 101 LEU A CA 1
ATOM 729 C C . LEU A 1 101 ? -7.727 -10.164 -8.047 1 97.5 101 LEU A C 1
ATOM 731 O O . LEU A 1 101 ? -7.941 -9.07 -8.57 1 97.5 101 LEU A O 1
ATOM 735 N N . THR A 1 102 ? -7.727 -11.383 -8.766 1 97.25 102 THR A N 1
ATOM 736 C CA . THR A 1 102 ? -8.125 -11.57 -10.156 1 97.25 102 THR A CA 1
ATOM 737 C C . THR A 1 102 ? -6.988 -11.211 -11.102 1 97.25 102 THR A C 1
ATOM 739 O O . THR A 1 102 ? -7.156 -11.234 -12.32 1 97.25 102 THR A O 1
ATOM 742 N N . SER A 1 103 ? -5.852 -10.781 -10.594 1 97.88 103 SER A N 1
ATOM 743 C CA . SER A 1 103 ? -4.703 -10.57 -11.469 1 97.88 103 SER A CA 1
ATOM 744 C C . SER A 1 103 ? -4.34 -11.852 -12.219 1 97.88 103 SER A C 1
ATOM 746 O O . SER A 1 103 ? -4.285 -12.93 -11.617 1 97.88 103 SER A O 1
ATOM 748 N N . PRO A 1 104 ? -4.102 -11.734 -13.508 1 98.56 104 PRO A N 1
ATOM 749 C CA . PRO A 1 104 ? -3.783 -12.922 -14.297 1 98.56 104 PRO A CA 1
ATOM 750 C C . PRO A 1 104 ? -2.35 -13.406 -14.094 1 98.56 104 PRO A C 1
ATOM 752 O O . PRO A 1 104 ? -1.457 -12.602 -13.82 1 98.56 104 PRO A O 1
ATOM 755 N N . THR A 1 105 ? -2.195 -14.656 -14.297 1 98.69 105 THR A N 1
ATOM 756 C CA . THR A 1 105 ? -0.891 -15.297 -14.148 1 98.69 105 THR A CA 1
ATOM 757 C C . THR A 1 105 ? -0.62 -16.25 -15.305 1 98.69 105 THR A C 1
ATOM 759 O O . THR A 1 105 ? -1.534 -16.609 -16.047 1 98.69 105 THR A O 1
ATOM 762 N N . LEU A 1 106 ? 0.649 -16.547 -15.523 1 98.88 106 LEU A N 1
ATOM 763 C CA . LEU A 1 106 ? 1.123 -17.672 -16.312 1 98.88 106 LEU A CA 1
ATOM 764 C C . LEU A 1 106 ? 1.82 -18.703 -15.43 1 98.88 106 LEU A C 1
ATOM 766 O O . LEU A 1 106 ? 2.762 -18.359 -14.703 1 98.88 106 LEU A O 1
ATOM 770 N N . GLN A 1 107 ? 1.272 -19.938 -15.523 1 98.81 107 GLN A N 1
ATOM 771 C CA . GLN A 1 107 ? 1.715 -20.938 -14.562 1 98.81 107 GLN A CA 1
ATOM 772 C C . GLN A 1 107 ? 2.393 -22.109 -15.266 1 98.81 107 GLN A C 1
ATOM 774 O O . GLN A 1 107 ? 2.205 -22.328 -16.469 1 98.81 107 GLN A O 1
ATOM 779 N N . ASN A 1 108 ? 3.191 -22.781 -14.523 1 98.81 108 ASN A N 1
ATOM 780 C CA . ASN A 1 108 ? 3.926 -23.938 -15.039 1 98.81 108 ASN A CA 1
ATOM 781 C C . ASN A 1 108 ? 4.797 -23.562 -16.234 1 98.81 108 ASN A C 1
ATOM 783 O O . ASN A 1 108 ? 4.68 -24.156 -17.297 1 98.81 108 ASN A O 1
ATOM 787 N N . ASN A 1 109 ? 5.566 -22.594 -15.883 1 98.75 109 ASN A N 1
ATOM 788 C CA . ASN A 1 109 ? 6.477 -22.078 -16.906 1 98.75 109 ASN A CA 1
ATOM 789 C C . ASN A 1 109 ? 5.738 -21.766 -18.203 1 98.75 109 ASN A C 1
ATOM 791 O O . ASN A 1 109 ? 6.129 -22.234 -19.281 1 98.75 109 ASN A O 1
ATOM 795 N N . ASN A 1 110 ? 4.66 -21 -18.094 1 98.5 110 ASN A N 1
ATOM 796 C CA . ASN A 1 110 ? 3.889 -20.469 -19.203 1 98.5 110 ASN A CA 1
ATOM 797 C C . ASN A 1 110 ? 3.113 -21.562 -19.938 1 98.5 110 ASN A C 1
ATOM 799 O O . ASN A 1 110 ? 2.756 -21.406 -21.109 1 98.5 110 ASN A O 1
ATOM 803 N N . ASN A 1 111 ? 2.855 -22.656 -19.297 1 98.88 111 ASN A N 1
ATOM 804 C CA . ASN A 1 111 ? 2.107 -23.734 -19.906 1 98.88 111 ASN A CA 1
ATOM 805 C C . ASN A 1 111 ? 0.612 -23.438 -19.953 1 98.88 111 ASN A C 1
ATOM 807 O O . ASN A 1 111 ? -0.098 -23.922 -20.828 1 98.88 111 ASN A O 1
ATOM 811 N N . ILE A 1 112 ? 0.197 -22.578 -18.984 1 98.75 112 ILE A N 1
ATOM 812 C CA . ILE A 1 112 ? -1.231 -22.297 -18.875 1 98.75 112 ILE A CA 1
ATOM 813 C C . ILE A 1 112 ? -1.446 -20.969 -18.172 1 98.75 112 ILE A C 1
ATOM 815 O O . ILE A 1 112 ? -0.651 -20.562 -17.328 1 98.75 112 ILE A O 1
ATOM 819 N N . ALA A 1 113 ? -2.461 -20.297 -18.609 1 98.75 113 ALA A N 1
ATOM 820 C CA . ALA A 1 113 ? -2.869 -19.047 -17.953 1 98.75 113 ALA A CA 1
ATOM 821 C C . ALA A 1 113 ? -3.756 -19.328 -16.75 1 98.75 113 ALA A C 1
ATOM 823 O O . ALA A 1 113 ? -4.547 -20.281 -16.75 1 98.75 113 ALA A O 1
ATOM 824 N N . GLY A 1 114 ? -3.586 -18.5 -15.711 1 98.44 114 GLY A N 1
ATOM 825 C CA . GLY A 1 114 ? -4.406 -18.578 -14.516 1 98.44 114 GLY A CA 1
ATOM 826 C C . GLY A 1 114 ? -4.766 -17.219 -13.945 1 98.44 114 GLY A C 1
ATOM 827 O O . GLY A 1 114 ? -4.699 -16.203 -14.648 1 98.44 114 GLY A O 1
ATOM 828 N N . LEU A 1 115 ? -5.27 -17.234 -12.711 1 98.06 115 LEU A N 1
ATOM 829 C CA . LEU A 1 115 ? -5.684 -16.016 -12.031 1 98.06 115 LEU A CA 1
ATOM 830 C C . LEU A 1 115 ? -5.594 -16.188 -10.516 1 98.06 115 LEU A C 1
ATOM 832 O O . LEU A 1 115 ? -5.754 -17.281 -9.992 1 98.06 115 LEU A O 1
ATOM 836 N N . ARG A 1 116 ? -5.367 -15.047 -9.852 1 97.94 116 ARG A N 1
ATOM 837 C CA . ARG A 1 116 ? -5.535 -15.039 -8.406 1 97.94 116 ARG A CA 1
ATOM 838 C C . ARG A 1 116 ? -7.012 -15.094 -8.023 1 97.94 116 ARG A C 1
ATOM 840 O O . ARG A 1 116 ? -7.773 -14.18 -8.336 1 97.94 116 ARG A O 1
ATOM 847 N N . VAL A 1 117 ? -7.348 -16.156 -7.258 1 97.31 117 VAL A N 1
ATOM 848 C CA . VAL A 1 117 ? -8.781 -16.391 -7.121 1 97.31 117 VAL A CA 1
ATOM 849 C C . VAL A 1 117 ? -9.188 -16.25 -5.656 1 97.31 117 VAL A C 1
ATOM 851 O O . VAL A 1 117 ? -10.375 -16.094 -5.348 1 97.31 117 VAL A O 1
ATOM 854 N N . THR A 1 118 ? -8.312 -16.391 -4.777 1 96.25 118 THR A N 1
ATOM 855 C CA . THR A 1 118 ? -8.617 -16.234 -3.359 1 96.25 118 THR A CA 1
ATOM 856 C C . THR A 1 118 ? -7.887 -15.039 -2.773 1 96.25 118 THR A C 1
ATOM 858 O O . THR A 1 118 ? -6.688 -14.859 -3 1 96.25 118 THR A O 1
ATOM 861 N N . PRO A 1 119 ? -8.648 -14.281 -1.98 1 94.44 119 PRO A N 1
ATOM 862 C CA . PRO A 1 119 ? -7.996 -13.109 -1.392 1 94.44 119 PRO A CA 1
ATOM 863 C C . PRO A 1 119 ? -6.988 -13.477 -0.305 1 94.44 119 PRO A C 1
ATOM 865 O O . PRO A 1 119 ? -7.199 -14.438 0.442 1 94.44 119 PRO A O 1
ATOM 868 N N . SER A 1 120 ? -5.953 -12.773 -0.262 1 94.81 120 SER A N 1
ATOM 869 C CA . SER A 1 120 ? -4.957 -13 0.782 1 94.81 120 SER A CA 1
ATOM 870 C C . SER A 1 120 ? -5.281 -12.195 2.037 1 94.81 120 SER A C 1
ATOM 872 O O . SER A 1 120 ? -4.754 -12.477 3.115 1 94.81 120 SER A O 1
ATOM 874 N N . GLN A 1 121 ? -6.109 -11.172 1.884 1 95.69 121 GLN A N 1
ATOM 875 C CA . GLN A 1 121 ? -6.496 -10.281 2.973 1 95.69 121 GLN A CA 1
ATOM 876 C C . GLN A 1 121 ? -7.742 -9.477 2.611 1 95.69 121 GLN A C 1
ATOM 878 O O . GLN A 1 121 ? -8.203 -9.523 1.471 1 95.69 121 GLN A O 1
ATOM 883 N N . ASN A 1 122 ? -8.281 -8.781 3.613 1 95.38 122 ASN A N 1
ATOM 884 C CA . ASN A 1 122 ? -9.555 -8.125 3.371 1 95.38 122 ASN A CA 1
ATOM 885 C C . ASN A 1 122 ? -9.539 -6.672 3.848 1 95.38 122 ASN A C 1
ATOM 887 O O . ASN A 1 122 ? -10.586 -6.07 4.07 1 95.38 122 ASN A O 1
ATOM 891 N N . ILE A 1 123 ? -8.414 -6.051 3.979 1 96.81 123 ILE A N 1
ATOM 892 C CA . ILE A 1 123 ? -8.461 -4.75 4.633 1 96.81 123 ILE A CA 1
ATOM 893 C C . ILE A 1 123 ? -7.941 -3.676 3.676 1 96.81 123 ILE A C 1
ATOM 895 O O . ILE A 1 123 ? -8.195 -2.484 3.875 1 96.81 123 ILE A O 1
ATOM 899 N N . VAL A 1 124 ? -7.133 -4.062 2.713 1 97.94 124 VAL A N 1
ATOM 900 C CA . VAL A 1 124 ? -6.656 -3.09 1.736 1 97.94 124 VAL A CA 1
ATOM 901 C C . VAL A 1 124 ? -7.277 -3.379 0.373 1 97.94 124 VAL A C 1
ATOM 903 O O . VAL A 1 124 ? -7.074 -4.453 -0.196 1 97.94 124 VAL A O 1
ATOM 906 N N . LEU A 1 125 ? -7.945 -2.414 -0.158 1 97.75 125 LEU A N 1
ATOM 907 C CA . LEU A 1 125 ? -8.633 -2.518 -1.441 1 97.75 125 LEU A CA 1
ATOM 908 C C . LEU A 1 125 ? -8.07 -1.516 -2.441 1 97.75 125 LEU A C 1
ATOM 910 O O . LEU A 1 125 ? -7.824 -0.356 -2.098 1 97.75 125 LEU A O 1
ATOM 914 N N . ILE A 1 126 ? -7.844 -1.983 -3.621 1 97.31 126 ILE A N 1
ATOM 915 C CA . ILE A 1 126 ? -7.473 -1.142 -4.754 1 97.31 126 ILE A CA 1
ATOM 916 C C . ILE A 1 126 ? -8.625 -1.093 -5.758 1 97.31 126 ILE A C 1
ATOM 918 O O . ILE A 1 126 ? -8.977 -2.111 -6.355 1 97.31 126 ILE A O 1
ATOM 922 N N . THR A 1 127 ? -9.125 0.073 -6.043 1 94.88 127 THR A N 1
ATOM 923 C CA . THR A 1 127 ? -10.383 0.158 -6.777 1 94.88 127 THR A CA 1
ATOM 924 C C . THR A 1 127 ? -10.141 0.619 -8.211 1 94.88 127 THR A C 1
ATOM 926 O O . THR A 1 127 ? -11.086 0.779 -8.984 1 94.88 127 THR A O 1
ATOM 929 N N . ALA A 1 128 ? -8.914 0.856 -8.555 1 89.44 128 ALA A N 1
ATOM 930 C CA . ALA A 1 128 ? -8.617 1.329 -9.906 1 89.44 128 ALA A CA 1
ATOM 931 C C . ALA A 1 128 ? -7.57 0.444 -10.578 1 89.44 128 ALA A C 1
ATOM 933 O O . ALA A 1 128 ? -6.812 -0.257 -9.906 1 89.44 128 ALA A O 1
ATOM 934 N N . PRO A 1 129 ? -7.539 0.478 -11.945 1 86.56 129 PRO A N 1
ATOM 935 C CA . PRO A 1 129 ? -6.617 -0.391 -12.68 1 86.56 129 PRO A CA 1
ATOM 936 C C . PRO A 1 129 ? -5.18 0.129 -12.664 1 86.56 129 PRO A C 1
ATOM 938 O O . PRO A 1 129 ? -4.957 1.339 -12.57 1 86.56 129 PRO A O 1
ATOM 941 N N . MET B 1 1 ? -11.133 3.715 5.359 1 96.06 1 MET B N 1
ATOM 942 C CA . MET B 1 1 ? -10.93 5.074 4.871 1 96.06 1 MET B CA 1
ATOM 943 C C . MET B 1 1 ? -9.789 5.125 3.861 1 96.06 1 MET B C 1
ATOM 945 O O . MET B 1 1 ? -8.977 4.207 3.795 1 96.06 1 MET B O 1
ATOM 949 N N . PHE B 1 2 ? -9.703 6.215 3.105 1 97.81 2 PHE B N 1
ATOM 950 C CA . PHE B 1 2 ? -8.734 6.324 2.021 1 97.81 2 PHE B CA 1
ATOM 951 C C . PHE B 1 2 ? -7.34 6.594 2.57 1 97.81 2 PHE B C 1
ATOM 953 O O . PHE B 1 2 ? -7.168 7.406 3.482 1 97.81 2 PHE B O 1
ATOM 960 N N . MET B 1 3 ? -6.398 5.918 2.027 1 98 3 MET B N 1
ATOM 961 C CA . MET B 1 3 ? -4.996 6.137 2.361 1 98 3 MET B CA 1
ATOM 962 C C . MET B 1 3 ? -4.574 7.566 2.039 1 98 3 MET B C 1
ATOM 964 O O . MET B 1 3 ? -4.934 8.102 0.986 1 98 3 MET B O 1
ATOM 968 N N . ASN B 1 4 ? -3.816 8.172 2.936 1 98.19 4 ASN B N 1
ATOM 969 C CA . ASN B 1 4 ? -3.344 9.523 2.672 1 98.19 4 ASN B CA 1
ATOM 970 C C . ASN B 1 4 ? -2.088 9.523 1.804 1 98.19 4 ASN B C 1
ATOM 972 O O . ASN B 1 4 ? -1.205 8.68 1.983 1 98.19 4 ASN B O 1
ATOM 976 N N . THR B 1 5 ? -2.023 10.414 0.84 1 98.19 5 THR B N 1
ATOM 977 C CA . THR B 1 5 ? -0.875 10.617 -0.035 1 98.19 5 THR B CA 1
ATOM 978 C C . THR B 1 5 ? -0.535 12.102 -0.149 1 98.19 5 THR B C 1
ATOM 980 O O . THR B 1 5 ? -1.188 12.945 0.472 1 98.19 5 THR B O 1
ATOM 983 N N . GLN B 1 6 ? 0.498 12.406 -0.987 1 96.31 6 GLN B N 1
ATOM 984 C CA . GLN B 1 6 ? 0.954 13.773 -1.187 1 96.31 6 GLN B CA 1
ATOM 985 C C . GLN B 1 6 ? 0.051 14.516 -2.168 1 96.31 6 GLN B C 1
ATOM 987 O O . GLN B 1 6 ? 0.241 15.711 -2.414 1 96.31 6 GLN B O 1
ATOM 992 N N . GLN B 1 7 ? -0.792 13.781 -2.812 1 90.69 7 GLN B N 1
ATOM 993 C CA . GLN B 1 7 ? -1.56 14.398 -3.889 1 90.69 7 GLN B CA 1
ATOM 994 C C . GLN B 1 7 ? -2.322 15.617 -3.391 1 90.69 7 GLN B C 1
ATOM 996 O O . GLN B 1 7 ? -2.057 16.75 -3.826 1 90.69 7 GLN B O 1
ATOM 1001 N N . LYS B 1 8 ? -3.436 15.539 -2.883 1 91.38 8 LYS B N 1
ATOM 1002 C CA . LYS B 1 8 ? -4.27 16.594 -2.322 1 91.38 8 LYS B CA 1
ATOM 1003 C C . LYS B 1 8 ? -4.762 16.234 -0.927 1 91.38 8 LYS B C 1
ATOM 1005 O O . LYS B 1 8 ? -4.242 15.305 -0.303 1 91.38 8 LYS B O 1
ATOM 1010 N N . GLY B 1 9 ? -5.43 17.125 -0.357 1 94.75 9 GLY B N 1
ATOM 1011 C CA . GLY B 1 9 ? -5.984 16.906 0.97 1 94.75 9 GLY B CA 1
ATOM 1012 C C . GLY B 1 9 ? -5.422 17.859 2.01 1 94.75 9 GLY B C 1
ATOM 1013 O O . GLY B 1 9 ? -4.387 18.484 1.786 1 94.75 9 GLY B O 1
ATOM 1014 N N . LYS B 1 10 ? -6.133 17.953 3.066 1 96.69 10 LYS B N 1
ATOM 1015 C CA . LYS B 1 10 ? -5.695 18.844 4.129 1 96.69 10 LYS B CA 1
ATOM 1016 C C . LYS B 1 10 ? -6.195 18.375 5.492 1 96.69 10 LYS B C 1
ATOM 1018 O O . LYS B 1 10 ? -7.234 17.719 5.582 1 96.69 10 LYS B O 1
ATOM 1023 N N . CYS B 1 11 ? -5.41 18.672 6.41 1 98.31 11 CYS B N 1
ATOM 1024 C CA . CYS B 1 11 ? -5.828 18.578 7.805 1 98.31 11 CYS B CA 1
ATOM 1025 C C . CYS B 1 11 ? -6.383 19.891 8.312 1 98.31 11 CYS B C 1
ATOM 1027 O O . CYS B 1 11 ? -5.852 20.969 7.984 1 98.31 11 CYS B O 1
ATOM 1029 N N . LEU B 1 12 ? -7.48 19.797 9.055 1 98.62 12 LEU B N 1
ATOM 1030 C CA . LEU B 1 12 ? -8.094 20.984 9.633 1 98.62 12 LEU B CA 1
ATOM 1031 C C . LEU B 1 12 ? -8.141 20.891 11.156 1 98.62 12 LEU B C 1
ATOM 1033 O O . LEU B 1 12 ? -8.438 19.828 11.711 1 98.62 12 LEU B O 1
ATOM 1037 N N . ALA B 1 13 ? -7.816 21.953 11.742 1 98.69 13 ALA B N 1
ATOM 1038 C CA . ALA B 1 13 ? -7.953 22.125 13.18 1 98.69 13 ALA B CA 1
ATOM 1039 C C . ALA B 1 13 ? -8.703 23.406 13.508 1 98.69 13 ALA B C 1
ATOM 1041 O O . ALA B 1 13 ? -8.203 24.516 13.258 1 98.69 13 ALA B O 1
ATOM 1042 N N . VAL B 1 14 ? -9.805 23.266 14.07 1 98.5 14 VAL B N 1
ATOM 1043 C CA . VAL B 1 14 ? -10.633 24.422 14.406 1 98.5 14 VAL B CA 1
ATOM 1044 C C . VAL B 1 14 ? -10.43 24.797 15.875 1 98.5 14 VAL B C 1
ATOM 1046 O O . VAL B 1 14 ? -10.328 23.906 16.734 1 98.5 14 VAL B O 1
ATOM 1049 N N . GLY B 1 15 ? -10.367 26.109 16.141 1 98.56 15 GLY B N 1
ATOM 1050 C CA . GLY B 1 15 ? -10.242 26.562 17.516 1 98.56 15 GLY B CA 1
ATOM 1051 C C . GLY B 1 15 ? -8.797 26.75 17.938 1 98.56 15 GLY B C 1
ATOM 1052 O O . GLY B 1 15 ? -8.477 26.609 19.125 1 98.56 15 GLY B O 1
ATOM 1053 N N . ASP B 1 16 ? -7.918 26.859 16.984 1 98.81 16 ASP B N 1
ATOM 1054 C CA . ASP B 1 16 ? -6.523 27.156 17.281 1 98.81 16 ASP B CA 1
ATOM 1055 C C . ASP B 1 16 ? -6.402 28.516 17.984 1 98.81 16 ASP B C 1
ATOM 1057 O O . ASP B 1 16 ? -6.297 29.547 17.312 1 98.81 16 ASP B O 1
ATOM 1061 N N . LEU B 1 17 ? -6.316 28.469 19.266 1 98.88 17 LEU B N 1
ATOM 1062 C CA . LEU B 1 17 ? -6.297 29.703 20.047 1 98.88 17 LEU B CA 1
ATOM 1063 C C . LEU B 1 17 ? -4.934 30.391 19.938 1 98.88 17 LEU B C 1
ATOM 1065 O O . LEU B 1 17 ? -3.934 29.859 20.422 1 98.88 17 LEU B O 1
ATOM 1069 N N . CYS B 1 18 ? -4.953 31.547 19.344 1 98.88 18 CYS B N 1
ATOM 1070 C CA . CYS B 1 18 ? -3.721 32.312 19.188 1 98.88 18 CYS B CA 1
ATOM 1071 C C . CYS B 1 18 ? -3.902 33.75 19.688 1 98.88 18 CYS B C 1
ATOM 1073 O O . CYS B 1 18 ? -4.973 34.312 19.516 1 98.88 18 CYS B O 1
ATOM 1075 N N . LYS B 1 19 ? -2.859 34.312 20.312 1 98.81 19 LYS B N 1
ATOM 1076 C CA . LYS B 1 19 ? -2.848 35.719 20.766 1 98.81 19 LYS B CA 1
ATOM 1077 C C . LYS B 1 19 ? -2.799 36.656 19.562 1 98.81 19 LYS B C 1
ATOM 1079 O O . LYS B 1 19 ? -1.878 36.594 18.75 1 98.81 19 LYS B O 1
ATOM 1084 N N . THR B 1 20 ? -3.838 37.531 19.5 1 98.56 20 THR B N 1
ATOM 1085 C CA . THR B 1 20 ? -4.004 38.375 18.312 1 98.56 20 THR B CA 1
ATOM 1086 C C . THR B 1 20 ? -3.764 39.844 18.672 1 98.56 20 THR B C 1
ATOM 1088 O O . THR B 1 20 ? -4.352 40.375 19.625 1 98.56 20 THR B O 1
ATOM 1091 N N . PRO B 1 21 ? -2.867 40.5 17.969 1 97.38 21 PRO B N 1
ATOM 1092 C CA . PRO B 1 21 ? -2.66 41.938 18.188 1 97.38 21 PRO B CA 1
ATOM 1093 C C . PRO B 1 21 ? -3.936 42.75 17.984 1 97.38 21 PRO B C 1
ATOM 1095 O O . PRO B 1 21 ? -4.812 42.375 17.219 1 97.38 21 PRO B O 1
ATOM 1098 N N . PRO B 1 22 ? -3.928 44 18.641 1 96.94 22 PRO B N 1
ATOM 1099 C CA . PRO B 1 22 ? -2.895 44.594 19.484 1 96.94 22 PRO B CA 1
ATOM 1100 C C . PRO B 1 22 ? -3.023 44.188 20.953 1 96.94 22 PRO B C 1
ATOM 1102 O O . PRO B 1 22 ? -2.102 44.406 21.734 1 96.94 22 PRO B O 1
ATOM 1105 N N . THR B 1 23 ? -4.152 43.5 21.391 1 97.31 23 THR B N 1
ATOM 1106 C CA . THR B 1 23 ? -4.41 43.312 22.812 1 97.31 23 THR B CA 1
ATOM 1107 C C . THR B 1 23 ? -3.887 41.969 23.281 1 97.31 23 THR B C 1
ATOM 1109 O O . THR B 1 23 ? -3.914 41.656 24.469 1 97.31 23 THR B O 1
ATOM 1112 N N . ALA B 1 24 ? -3.516 41.125 22.391 1 97.31 24 ALA B N 1
ATOM 1113 C CA . ALA B 1 24 ? -3.074 39.781 22.703 1 97.31 24 ALA B CA 1
ATOM 1114 C C . ALA B 1 24 ? -4.242 38.906 23.188 1 97.31 24 ALA B C 1
ATOM 1116 O O . ALA B 1 24 ? -4.051 38 23.984 1 97.31 24 ALA B O 1
ATOM 1117 N N . ALA B 1 25 ? -5.406 39.25 22.734 1 98 25 ALA B N 1
ATOM 1118 C CA . ALA B 1 25 ? -6.57 38.438 23.078 1 98 25 ALA B CA 1
ATOM 1119 C C . ALA B 1 25 ? -6.52 37.094 22.375 1 98 25 ALA B C 1
ATOM 1121 O O . ALA B 1 25 ? -6.164 37 21.188 1 98 25 ALA B O 1
ATOM 1122 N N . PRO B 1 26 ? -6.867 36.062 23.125 1 98.25 26 PRO B N 1
ATOM 1123 C CA . PRO B 1 26 ? -6.953 34.75 22.469 1 98.25 26 PRO B CA 1
ATOM 1124 C C . PRO B 1 26 ? -8.133 34.656 21.5 1 98.25 26 PRO B C 1
ATOM 1126 O O . PRO B 1 26 ? -9.281 34.906 21.891 1 98.25 26 PRO B O 1
ATOM 1129 N N . VAL B 1 27 ? -7.895 34.406 20.234 1 98.69 27 VAL B N 1
ATOM 1130 C CA . VAL B 1 27 ? -8.906 34.281 19.203 1 98.69 27 VAL B CA 1
ATOM 1131 C C . VAL B 1 27 ? -8.797 32.875 18.547 1 98.69 27 VAL B C 1
ATOM 1133 O O . VAL B 1 27 ? -7.691 32.406 18.266 1 98.69 27 VAL B O 1
ATOM 1136 N N . PRO B 1 28 ? -9.906 32.188 18.391 1 98.75 28 PRO B N 1
ATOM 1137 C CA . PRO B 1 28 ? -9.859 30.891 17.688 1 98.75 28 PRO B CA 1
ATOM 1138 C C . PRO B 1 28 ? -9.734 31.047 16.172 1 98.75 28 PRO B C 1
ATOM 1140 O O . PRO B 1 28 ? -10.477 31.828 15.562 1 98.75 28 PRO B O 1
ATOM 1143 N N . TYR B 1 29 ? -8.812 30.391 15.602 1 98.81 29 TYR B N 1
ATOM 1144 C CA . TYR B 1 29 ? -8.602 30.359 14.164 1 98.81 29 TYR B CA 1
ATOM 1145 C C . TYR B 1 29 ? -8.789 28.938 13.617 1 98.81 29 TYR B C 1
ATOM 1147 O O . TYR B 1 29 ? -8.891 27.984 14.391 1 98.81 29 TYR B O 1
ATOM 1155 N N . VAL B 1 30 ? -8.945 28.828 12.297 1 98.62 30 VAL B N 1
ATOM 1156 C CA . VAL B 1 30 ? -8.875 27.547 11.609 1 98.62 30 VAL B CA 1
ATOM 1157 C C . VAL B 1 30 ? -7.465 27.312 11.078 1 98.62 30 VAL B C 1
ATOM 1159 O O . VAL B 1 30 ? -6.965 28.094 10.258 1 98.62 30 VAL B O 1
ATOM 1162 N N . ASN B 1 31 ? -6.812 26.266 11.641 1 98.75 31 ASN B N 1
ATOM 1163 C CA . ASN B 1 31 ? -5.48 25.891 11.18 1 98.75 31 ASN B CA 1
ATOM 1164 C C . ASN B 1 31 ? -5.543 24.797 10.125 1 98.75 31 ASN B C 1
ATOM 1166 O O . ASN B 1 31 ? -6.277 23.828 10.281 1 98.75 31 ASN B O 1
ATOM 1170 N N . GLN B 1 32 ? -4.785 24.984 9.031 1 98.44 32 GLN B N 1
ATOM 1171 C CA . GLN B 1 32 ? -4.828 24.047 7.902 1 98.44 32 GLN B CA 1
ATOM 1172 C C . GLN B 1 32 ? -3.434 23.547 7.555 1 98.44 32 GLN B C 1
ATOM 1174 O O . GLN B 1 32 ? -2.48 24.328 7.496 1 98.44 32 GLN B O 1
ATOM 1179 N N . ALA B 1 33 ? -3.35 22.266 7.387 1 98.25 33 ALA B N 1
ATOM 1180 C CA . ALA B 1 33 ? -2.127 21.625 6.918 1 98.25 33 ALA B CA 1
ATOM 1181 C C . ALA B 1 33 ? -2.346 20.938 5.57 1 98.25 33 ALA B C 1
ATOM 1183 O O . ALA B 1 33 ? -3.135 20 5.461 1 98.25 33 ALA B O 1
ATOM 1184 N N . GLU B 1 34 ? -1.612 21.375 4.543 1 97.94 34 GLU B N 1
ATOM 1185 C CA . GLU B 1 34 ? -1.774 20.844 3.197 1 97.94 34 GLU B CA 1
ATOM 1186 C C . GLU B 1 34 ? -0.891 19.609 2.986 1 97.94 34 GLU B C 1
ATOM 1188 O O . GLU B 1 34 ? 0.311 19.656 3.258 1 97.94 34 GLU B O 1
ATOM 1193 N N . ALA B 1 35 ? -1.466 18.609 2.436 1 96.94 35 ALA B N 1
ATOM 1194 C CA . ALA B 1 35 ? -0.752 17.359 2.193 1 96.94 35 ALA B CA 1
ATOM 1195 C C . ALA B 1 35 ? 0.418 17.562 1.237 1 96.94 35 ALA B C 1
ATOM 1197 O O . ALA B 1 35 ? 1.475 16.953 1.393 1 96.94 35 ALA B O 1
ATOM 1198 N N . MET B 1 36 ? 0.262 18.422 0.305 1 96.31 36 MET B N 1
ATOM 1199 C CA . MET B 1 36 ? 1.272 18.672 -0.72 1 96.31 36 MET B CA 1
ATOM 1200 C C . MET B 1 36 ? 2.535 19.266 -0.109 1 96.31 36 MET B C 1
ATOM 1202 O O . MET B 1 36 ? 3.607 19.219 -0.713 1 96.31 36 MET B O 1
ATOM 1206 N N . MET B 1 37 ? 2.383 19.797 1.092 1 96.38 37 MET B N 1
ATOM 1207 C CA . MET B 1 37 ? 3.518 20.438 1.756 1 96.38 37 MET B CA 1
ATOM 1208 C C . MET B 1 37 ? 4.16 19.484 2.764 1 96.38 37 MET B C 1
ATOM 1210 O O . MET B 1 37 ? 5.109 19.859 3.453 1 96.38 37 MET B O 1
ATOM 1214 N N . SER B 1 38 ? 3.73 18.297 2.797 1 97.69 38 SER B N 1
ATOM 1215 C CA . SER B 1 38 ? 4.172 17.359 3.82 1 97.69 38 SER B CA 1
ATOM 1216 C C . SER B 1 38 ? 5.453 16.641 3.4 1 97.69 38 SER B C 1
ATOM 1218 O O . SER B 1 38 ? 5.742 16.531 2.207 1 97.69 38 SER B O 1
ATOM 1220 N N . ILE B 1 39 ? 6.18 16.266 4.477 1 97.69 39 ILE B N 1
ATOM 1221 C CA . ILE B 1 39 ? 7.414 15.508 4.285 1 97.69 39 ILE B CA 1
ATOM 1222 C C . ILE B 1 39 ? 7.668 14.617 5.496 1 97.69 39 ILE B C 1
ATOM 1224 O O . ILE B 1 39 ? 7.273 14.945 6.617 1 97.69 39 ILE B O 1
ATOM 1228 N N . PRO B 1 40 ? 8.453 13.5 5.254 1 97.81 40 PRO B N 1
ATOM 1229 C CA . PRO B 1 40 ? 8.695 12.852 3.963 1 97.81 40 PRO B CA 1
ATOM 1230 C C . PRO B 1 40 ? 7.496 12.047 3.475 1 97.81 40 PRO B C 1
ATOM 1232 O O . PRO B 1 40 ? 6.578 11.766 4.25 1 97.81 40 PRO B O 1
ATOM 1235 N N . GLY B 1 41 ? 7.402 11.719 2.168 1 96.62 41 GLY B N 1
ATOM 1236 C CA . GLY B 1 41 ? 6.531 10.688 1.62 1 96.62 41 GLY B CA 1
ATOM 1237 C C . GLY B 1 41 ? 7.18 9.312 1.587 1 96.62 41 GLY B C 1
ATOM 1238 O O . GLY B 1 41 ? 8.391 9.188 1.769 1 96.62 41 GLY B O 1
ATOM 1239 N N . CYS B 1 42 ? 6.316 8.297 1.48 1 97.5 42 CYS B N 1
ATOM 1240 C CA . CYS B 1 42 ? 6.812 6.949 1.229 1 97.5 42 CYS B CA 1
ATOM 1241 C C . CYS B 1 42 ? 6.988 6.699 -0.264 1 97.5 42 CYS B C 1
ATOM 1243 O O . CYS B 1 42 ? 6.074 6.199 -0.924 1 97.5 42 CYS B O 1
ATOM 1245 N N . TYR B 1 43 ? 8.156 6.902 -0.743 1 96.81 43 TYR B N 1
ATOM 1246 C CA . TYR B 1 43 ? 8.375 6.961 -2.184 1 96.81 43 TYR B CA 1
ATOM 1247 C C . TYR B 1 43 ? 8.367 5.562 -2.793 1 96.81 43 TYR B C 1
ATOM 1249 O O . TYR B 1 43 ? 8.305 5.414 -4.016 1 96.81 43 TYR B O 1
ATOM 1257 N N . HIS B 1 44 ? 8.359 4.523 -1.996 1 96.94 44 HIS B N 1
ATOM 1258 C CA . HIS B 1 44 ? 8.266 3.16 -2.508 1 96.94 44 HIS B CA 1
ATOM 1259 C C . HIS B 1 44 ? 6.812 2.732 -2.672 1 96.94 44 HIS B C 1
ATOM 1261 O O . HIS B 1 44 ? 6.535 1.621 -3.127 1 96.94 44 HIS B O 1
ATOM 1267 N N . VAL B 1 45 ? 5.953 3.564 -2.225 1 98.38 45 VAL B N 1
ATOM 1268 C CA . VAL B 1 45 ? 4.516 3.344 -2.369 1 98.38 45 VAL B CA 1
ATOM 1269 C C . VAL B 1 45 ? 3.879 4.543 -3.064 1 98.38 45 VAL B C 1
ATOM 1271 O O . VAL B 1 45 ? 3.588 5.559 -2.426 1 98.38 45 VAL B O 1
ATOM 1274 N N . LEU B 1 46 ? 3.641 4.457 -4.312 1 98.25 46 LEU B N 1
ATOM 1275 C CA . LEU B 1 46 ? 3.039 5.543 -5.078 1 98.25 46 LEU B CA 1
ATOM 1276 C C . LEU B 1 46 ? 1.596 5.215 -5.445 1 98.25 46 LEU B C 1
ATOM 1278 O O . LEU B 1 46 ? 1.327 4.184 -6.07 1 98.25 46 LEU B O 1
ATOM 1282 N N . VAL B 1 47 ? 0.684 6.023 -5.02 1 98.12 47 VAL B N 1
ATOM 1283 C CA . VAL B 1 47 ? -0.727 5.949 -5.383 1 98.12 47 VAL B CA 1
ATOM 1284 C C . VAL B 1 47 ? -1.071 7.074 -6.355 1 98.12 47 VAL B C 1
ATOM 1286 O O . VAL B 1 47 ? -1.002 8.25 -6 1 98.12 47 VAL B O 1
ATOM 1289 N N . GLN B 1 48 ? -1.4 6.684 -7.57 1 97.12 48 GLN B N 1
ATOM 1290 C CA . GLN B 1 48 ? -1.62 7.656 -8.641 1 97.12 48 GLN B CA 1
ATOM 1291 C C . GLN B 1 48 ? -0.442 8.617 -8.758 1 97.12 48 GLN B C 1
ATOM 1293 O O . GLN B 1 48 ? -0.632 9.836 -8.844 1 97.12 48 GLN B O 1
ATOM 1298 N N . GLY B 1 49 ? 0.723 8.062 -8.578 1 96.94 49 GLY B N 1
ATOM 1299 C CA . GLY B 1 49 ? 1.943 8.812 -8.836 1 96.94 49 GLY B CA 1
ATOM 1300 C C . GLY B 1 49 ? 2.439 9.578 -7.621 1 96.94 49 GLY B C 1
ATOM 1301 O O . GLY B 1 49 ? 3.518 10.172 -7.652 1 96.94 49 GLY B O 1
ATOM 1302 N N . MET B 1 50 ? 1.743 9.617 -6.492 1 97.88 50 MET B N 1
ATOM 1303 C CA . MET B 1 50 ? 2.123 10.398 -5.32 1 97.88 50 MET B CA 1
ATOM 1304 C C . MET B 1 50 ? 2.465 9.492 -4.145 1 97.88 50 MET B C 1
ATOM 1306 O O . MET B 1 50 ? 1.792 8.484 -3.918 1 97.88 50 MET B O 1
ATOM 1310 N N . PRO B 1 51 ? 3.443 9.82 -3.406 1 98.12 51 PRO B N 1
ATOM 1311 C CA . PRO B 1 51 ? 3.84 8.969 -2.283 1 98.12 51 PRO B CA 1
ATOM 1312 C C . PRO B 1 51 ? 2.797 8.938 -1.169 1 98.12 51 PRO B C 1
ATOM 1314 O O . PRO B 1 51 ? 2.168 9.961 -0.879 1 98.12 51 PRO B O 1
ATOM 1317 N N . ALA B 1 52 ? 2.664 7.801 -0.582 1 98.62 52 ALA B N 1
ATOM 1318 C CA . ALA B 1 52 ? 1.768 7.609 0.556 1 98.62 52 ALA B CA 1
ATOM 1319 C C . ALA B 1 52 ? 2.352 8.227 1.823 1 98.62 52 ALA B C 1
ATOM 1321 O O . ALA B 1 52 ? 3.541 8.547 1.875 1 98.62 52 ALA B O 1
ATOM 1322 N N . HIS B 1 53 ? 1.478 8.469 2.777 1 98.62 53 HIS B N 1
ATOM 1323 C CA . HIS B 1 53 ? 1.893 9 4.07 1 98.62 53 HIS B CA 1
ATOM 1324 C C . HIS B 1 53 ? 1.876 7.918 5.145 1 98.62 53 HIS B C 1
ATOM 1326 O O . HIS B 1 53 ? 1.059 6.996 5.09 1 98.62 53 HIS B O 1
ATOM 1332 N N . ASN B 1 54 ? 2.791 7.984 6.008 1 98.44 54 ASN B N 1
ATOM 1333 C CA . ASN B 1 54 ? 2.762 7.242 7.262 1 98.44 54 ASN B CA 1
ATOM 1334 C C . ASN B 1 54 ? 2.936 8.164 8.469 1 98.44 54 ASN B C 1
ATOM 1336 O O . ASN B 1 54 ? 2.908 9.391 8.32 1 98.44 54 ASN B O 1
ATOM 1340 N N . MET B 1 55 ? 3.098 7.656 9.68 1 98.44 55 MET B N 1
ATOM 1341 C CA . MET B 1 55 ? 3.066 8.445 10.906 1 98.44 55 MET B CA 1
ATOM 1342 C C . MET B 1 55 ? 4.348 9.258 11.062 1 98.44 55 MET B C 1
ATOM 1344 O O . MET B 1 55 ? 4.449 10.094 11.961 1 98.44 55 MET B O 1
ATOM 1348 N N . ARG B 1 56 ? 5.285 9.086 10.258 1 98.56 56 ARG B N 1
ATOM 1349 C CA . ARG B 1 56 ? 6.492 9.906 10.266 1 98.56 56 ARG B CA 1
ATOM 1350 C C . ARG B 1 56 ? 6.301 11.164 9.43 1 98.56 56 ARG B C 1
ATOM 1352 O O . ARG B 1 56 ? 7.102 12.102 9.516 1 98.56 56 ARG B O 1
ATOM 1359 N N . THR B 1 57 ? 5.336 11.141 8.555 1 98.56 57 THR B N 1
ATOM 1360 C CA . THR B 1 57 ? 5.066 12.289 7.695 1 98.56 57 THR B CA 1
ATOM 1361 C C . THR B 1 57 ? 4.598 13.484 8.516 1 98.56 57 THR B C 1
ATOM 1363 O O . THR B 1 57 ? 3.709 13.352 9.367 1 98.56 57 THR B O 1
ATOM 1366 N N . ILE B 1 58 ? 5.184 14.625 8.258 1 98.44 58 ILE B N 1
ATOM 1367 C CA . ILE B 1 58 ? 4.781 15.859 8.93 1 98.44 58 ILE B CA 1
ATOM 1368 C C . ILE B 1 58 ? 4.551 16.953 7.891 1 98.44 58 ILE B C 1
ATOM 1370 O O . ILE B 1 58 ? 5 16.844 6.75 1 98.44 58 ILE B O 1
ATOM 1374 N N . THR B 1 59 ? 3.775 17.938 8.289 1 98.5 59 THR B N 1
ATOM 1375 C CA . THR B 1 59 ? 3.664 19.188 7.539 1 98.5 59 THR B CA 1
ATOM 1376 C C . THR B 1 59 ? 4.352 20.328 8.281 1 98.5 59 THR B C 1
ATOM 1378 O O . THR B 1 59 ? 3.84 20.812 9.289 1 98.5 59 THR B O 1
ATOM 1381 N N . PRO B 1 60 ? 5.477 20.781 7.77 1 98.5 60 PRO B N 1
ATOM 1382 C CA . PRO B 1 60 ? 6.316 21.703 8.539 1 98.5 60 PRO B CA 1
ATOM 1383 C C . PRO B 1 60 ? 5.652 23.062 8.758 1 98.5 60 PRO B C 1
ATOM 1385 O O . PRO B 1 60 ? 5.938 23.734 9.75 1 98.5 60 PRO B O 1
ATOM 1388 N N . ILE B 1 61 ? 4.82 23.453 7.793 1 98.25 61 ILE B N 1
ATOM 1389 C CA . ILE B 1 61 ? 4.191 24.766 7.879 1 98.25 61 ILE B CA 1
ATOM 1390 C C . ILE B 1 61 ? 2.682 24.625 7.703 1 98.25 61 ILE B C 1
ATOM 1392 O O . ILE B 1 61 ? 2.219 23.938 6.781 1 98.25 61 ILE B O 1
ATOM 1396 N N . THR B 1 62 ? 1.991 25.219 8.594 1 98.38 62 THR B N 1
ATOM 1397 C CA . THR B 1 62 ? 0.539 25.281 8.477 1 98.38 62 THR B CA 1
ATOM 1398 C C . THR B 1 62 ? 0.087 26.719 8.219 1 98.38 62 THR B C 1
ATOM 1400 O O . THR B 1 62 ? 0.901 27.641 8.234 1 98.38 62 THR B O 1
ATOM 1403 N N . THR B 1 63 ? -1.191 26.859 7.887 1 98.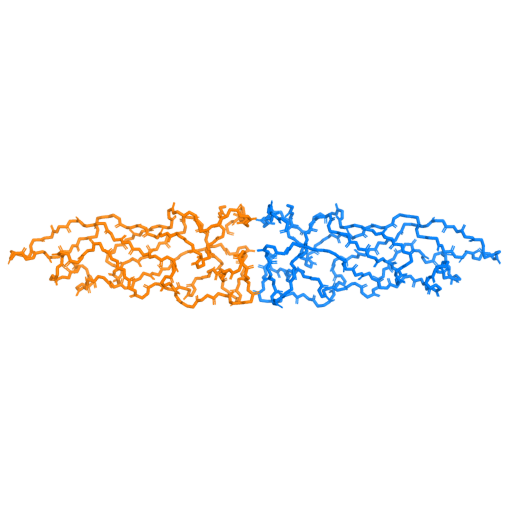25 63 THR B N 1
ATOM 1404 C CA . THR B 1 63 ? -1.713 28.188 7.57 1 98.25 63 THR B CA 1
ATOM 1405 C C . THR B 1 63 ? -3.053 28.422 8.266 1 98.25 63 THR B C 1
ATOM 1407 O O . THR B 1 63 ? -3.631 27.484 8.836 1 98.25 63 THR B O 1
ATOM 1410 N N . GLY B 1 64 ? -3.539 29.672 8.203 1 98.38 64 GLY B N 1
ATOM 1411 C CA . GLY B 1 64 ? -4.875 30 8.68 1 98.38 64 GLY B CA 1
ATOM 1412 C C . GLY B 1 64 ? -4.879 30.766 9.984 1 98.38 64 GLY B C 1
ATOM 1413 O O . GLY B 1 64 ? -5.879 31.406 10.336 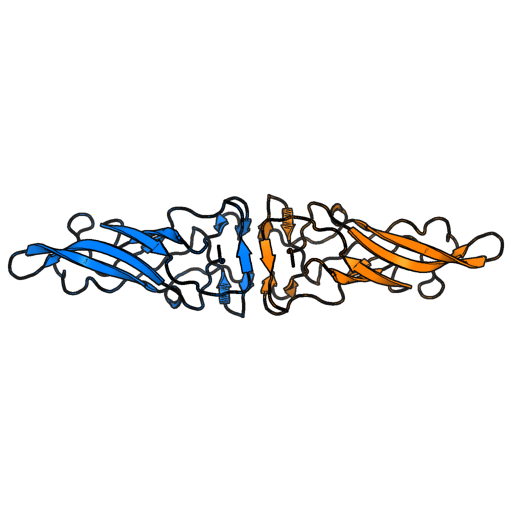1 98.38 64 GLY B O 1
ATOM 1414 N N . ASP B 1 65 ? -3.678 30.688 10.664 1 98.5 65 ASP B N 1
ATOM 1415 C CA . ASP B 1 65 ? -3.645 31.344 11.969 1 98.5 65 ASP B CA 1
ATOM 1416 C C . ASP B 1 65 ? -2.682 32.531 11.969 1 98.5 65 ASP B C 1
ATOM 1418 O O . ASP B 1 65 ? -2.229 32.969 13.023 1 98.5 65 ASP B O 1
ATOM 1422 N N . SER B 1 66 ? -2.363 33 10.828 1 97.88 66 SER B N 1
ATOM 1423 C CA . SER B 1 66 ? -1.355 34.031 10.672 1 97.88 66 SER B CA 1
ATOM 1424 C C . SER B 1 66 ? -1.777 35.312 11.375 1 97.88 66 SER B C 1
ATOM 1426 O O . SER B 1 66 ? -0.93 36.094 11.828 1 97.88 66 SER B O 1
ATOM 1428 N N . ALA B 1 67 ? -3.096 35.656 11.461 1 98.12 67 ALA B N 1
ATOM 1429 C CA . ALA B 1 67 ? -3.594 36.875 12.125 1 98.12 67 ALA B CA 1
ATOM 1430 C C . ALA B 1 67 ? -3.291 36.844 13.617 1 98.12 67 ALA B C 1
ATOM 1432 O O . ALA B 1 67 ? -3.24 37.875 14.273 1 98.12 67 ALA B O 1
ATOM 1433 N N . GLY B 1 68 ? -3.207 35.562 14.133 1 98.5 68 GLY B N 1
ATOM 1434 C CA . GLY B 1 68 ? -2.775 35.406 15.516 1 98.5 68 GLY B CA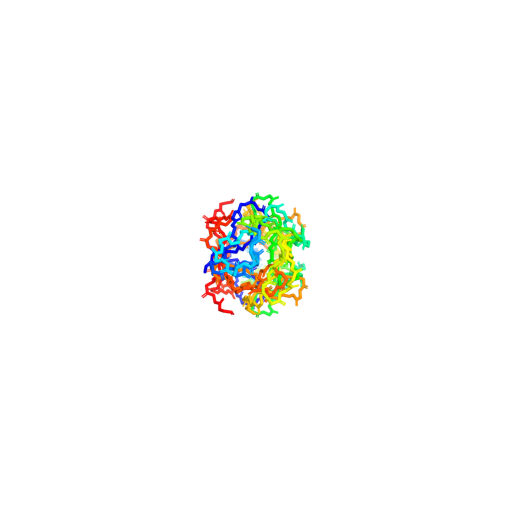 1
ATOM 1435 C C . GLY B 1 68 ? -1.271 35.5 15.688 1 98.5 68 GLY B C 1
ATOM 1436 O O . GLY B 1 68 ? -0.646 34.625 16.281 1 98.5 68 GLY B O 1
ATOM 1437 N N . ALA B 1 69 ? -0.692 36.594 15.305 1 98.06 69 ALA B N 1
ATOM 1438 C CA . ALA B 1 69 ? 0.739 36.781 15.062 1 98.06 69 ALA B CA 1
ATOM 1439 C C . ALA B 1 69 ? 1.521 36.719 16.375 1 98.06 69 ALA B C 1
ATOM 1441 O O . ALA B 1 69 ? 2.74 36.531 16.375 1 98.06 69 ALA B O 1
ATOM 1442 N N . MET B 1 70 ? 0.876 36.875 17.5 1 98.38 70 MET B N 1
ATOM 1443 C CA . MET B 1 70 ? 1.562 36.844 18.797 1 98.38 70 MET B CA 1
ATOM 1444 C C . MET B 1 70 ? 1.688 35.406 19.297 1 98.38 70 MET B C 1
ATOM 1446 O O . MET B 1 70 ? 2.16 35.156 20.406 1 98.38 70 MET B O 1
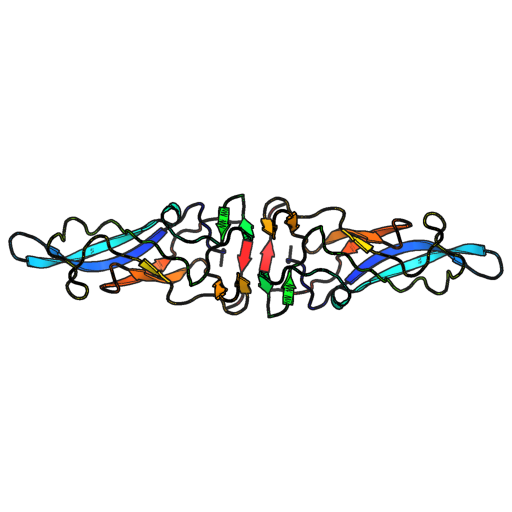ATOM 1450 N N . GLY B 1 71 ? 1.239 34.375 18.562 1 98.62 71 GLY B N 1
ATOM 1451 C CA . GLY B 1 71 ? 1.491 32.969 18.812 1 98.62 71 GLY B CA 1
ATOM 1452 C C . GLY B 1 71 ? 0.324 32.25 19.469 1 98.62 71 GLY B C 1
ATOM 1453 O O . GLY B 1 71 ? -0.529 32.906 20.078 1 98.62 71 GLY B O 1
ATOM 1454 N N . GLY B 1 72 ? 0.321 30.906 19.359 1 98.75 72 GLY B N 1
ATOM 1455 C CA . GLY B 1 72 ? -0.652 30.078 20.062 1 98.75 72 GLY B CA 1
ATOM 1456 C C . GLY B 1 72 ? -0.587 30.219 21.562 1 98.75 72 GLY B C 1
ATOM 1457 O O . GLY B 1 72 ? 0.49 30.438 22.141 1 98.75 72 GLY B O 1
ATOM 1458 N N . VAL B 1 73 ? -1.658 30.047 22.156 1 98.69 73 VAL B N 1
ATOM 1459 C CA . VAL B 1 73 ? -1.74 30.188 23.609 1 98.69 73 VAL B CA 1
ATOM 1460 C C . VAL B 1 73 ? -0.904 29.094 24.281 1 98.69 73 VAL B C 1
ATOM 1462 O O . VAL B 1 73 ? -0.281 29.328 25.328 1 98.69 73 VAL B O 1
ATOM 1465 N N . VAL B 1 74 ? -0.85 27.984 23.625 1 98.5 74 VAL B N 1
ATOM 1466 C CA . VAL B 1 74 ? -0.113 26.859 24.188 1 98.5 74 VAL B CA 1
ATOM 1467 C C . VAL B 1 74 ? 1.277 26.781 23.547 1 98.5 74 VAL B C 1
ATOM 1469 O O . VAL B 1 74 ? 2.283 26.719 24.266 1 98.5 74 VAL B O 1
ATOM 1472 N N . SER B 1 75 ? 1.404 26.953 22.234 1 98.56 75 SER B N 1
ATOM 1473 C CA . SER B 1 75 ? 2.629 26.656 21.5 1 98.56 75 SER B CA 1
ATOM 1474 C C . SER B 1 75 ? 3.525 27.875 21.391 1 98.56 75 SER B C 1
ATOM 1476 O O . SER B 1 75 ? 4.719 27.766 21.094 1 98.56 75 SER B O 1
ATOM 1478 N N . ASN B 1 76 ? 2.879 29.109 21.531 1 98.81 76 ASN B N 1
ATOM 1479 C CA . ASN B 1 76 ? 3.566 30.375 21.328 1 98.81 76 ASN B CA 1
ATOM 1480 C C . ASN B 1 76 ? 4.121 30.484 19.906 1 98.81 76 ASN B C 1
ATOM 1482 O O . ASN B 1 76 ? 5.121 31.156 19.672 1 98.81 76 ASN B O 1
ATOM 1486 N N . THR B 1 77 ? 3.518 29.75 18.969 1 98.62 77 THR B N 1
ATOM 1487 C CA . THR B 1 77 ? 3.922 29.781 17.562 1 98.62 77 THR B CA 1
ATOM 1488 C C . THR B 1 77 ? 2.719 30.047 16.672 1 98.62 77 THR B C 1
ATOM 1490 O O . THR B 1 77 ? 1.575 30.016 17.125 1 98.62 77 THR B O 1
ATOM 1493 N N . VAL B 1 78 ? 3 30.406 15.445 1 98.19 78 VAL B N 1
ATOM 1494 C CA . VAL B 1 78 ? 2.037 30.594 14.359 1 98.19 78 VAL B CA 1
ATOM 1495 C C . VAL B 1 78 ? 2.512 29.844 13.117 1 98.19 78 VAL B C 1
ATOM 1497 O O . VAL B 1 78 ? 3.717 29.75 12.867 1 98.19 78 VAL B O 1
ATOM 1500 N N . MET B 1 79 ? 1.557 29.266 12.367 1 98.5 79 MET B N 1
ATOM 1501 C CA . MET B 1 79 ? 1.882 28.594 11.117 1 98.5 79 MET B CA 1
ATOM 1502 C C . MET B 1 79 ? 2.949 27.531 11.336 1 98.5 79 MET B C 1
ATOM 1504 O O . MET B 1 79 ? 3.883 27.406 10.539 1 98.5 79 MET B O 1
ATOM 1508 N N . ALA B 1 80 ? 2.801 26.766 12.422 1 98.69 80 ALA B N 1
ATOM 1509 C CA . ALA B 1 80 ? 3.852 25.828 12.781 1 98.69 80 ALA B CA 1
ATOM 1510 C C . ALA B 1 80 ? 3.42 24.391 12.492 1 98.69 80 ALA B C 1
ATOM 1512 O O . ALA B 1 80 ? 2.307 24.156 12.016 1 98.69 80 ALA B O 1
ATOM 1513 N N . GLN B 1 81 ? 4.176 23.5 12.75 1 98.62 81 GLN B N 1
ATOM 1514 C CA . GLN B 1 81 ? 4.172 22.109 12.312 1 98.62 81 GLN B CA 1
ATOM 1515 C C . GLN B 1 81 ? 2.865 21.406 12.695 1 98.62 81 GLN B C 1
ATOM 1517 O O . GLN B 1 81 ? 2.314 21.656 13.766 1 98.62 81 GLN B O 1
ATOM 1522 N N . SER B 1 82 ? 2.441 20.547 11.742 1 98.81 82 SER B N 1
ATOM 1523 C CA . SER B 1 82 ? 1.388 19.562 11.969 1 98.81 82 SER B CA 1
ATOM 1524 C C . SER B 1 82 ? 1.933 18.141 11.883 1 98.81 82 SER B C 1
ATOM 1526 O O . SER B 1 82 ? 2.746 17.828 11.008 1 98.81 82 SER B O 1
ATOM 1528 N N . ARG B 1 83 ? 1.528 17.234 12.797 1 98.56 83 ARG B N 1
ATOM 1529 C CA . ARG B 1 83 ? 1.933 15.836 12.766 1 98.56 83 ARG B CA 1
ATOM 1530 C C . ARG B 1 83 ? 0.753 14.922 13.07 1 98.56 83 ARG B C 1
ATOM 1532 O O . ARG B 1 83 ? -0.147 15.289 13.828 1 98.56 83 ARG B O 1
ATOM 1539 N N . TYR B 1 84 ? 0.812 13.719 12.516 1 98.56 84 TYR B N 1
ATOM 1540 C CA . TYR B 1 84 ? -0.182 12.703 12.852 1 98.56 84 TYR B CA 1
ATOM 1541 C C . TYR B 1 84 ? 0.103 12.102 14.219 1 98.56 84 TYR B C 1
ATOM 1543 O O . TYR B 1 84 ? 1.263 11.898 14.586 1 98.56 84 TYR B O 1
ATOM 1551 N N . VAL B 1 85 ? -0.943 11.781 14.883 1 98.31 85 VAL B N 1
ATOM 1552 C CA . VAL B 1 85 ? -0.737 11.195 16.203 1 98.31 85 VAL B CA 1
ATOM 1553 C C . VAL B 1 85 ? -1.337 9.797 16.25 1 98.31 85 VAL B C 1
ATOM 1555 O O . VAL B 1 85 ? -1.182 9.078 17.234 1 98.31 85 VAL B O 1
ATOM 1558 N N . ALA B 1 86 ? -2.035 9.367 15.156 1 97.44 86 ALA B N 1
ATOM 1559 C CA . ALA B 1 86 ? -2.541 8.008 15.016 1 97.44 86 ALA B CA 1
ATOM 1560 C C . ALA B 1 86 ? -2.658 7.609 13.547 1 97.44 86 ALA B C 1
ATOM 1562 O O . ALA B 1 86 ? -2.729 8.477 12.664 1 97.44 86 ALA B O 1
ATOM 1563 N N . GLY B 1 87 ? -2.656 6.355 13.336 1 96.81 87 GLY B N 1
ATOM 1564 C CA . GLY B 1 87 ? -2.807 5.758 12.023 1 96.81 87 GLY B CA 1
ATOM 1565 C C . GLY B 1 87 ? -3.314 4.328 12.07 1 96.81 87 GLY B C 1
ATOM 1566 O O . GLY B 1 87 ? -3.887 3.902 13.078 1 96.81 87 GLY B O 1
ATOM 1567 N N . SER B 1 88 ? -3.277 3.668 10.961 1 97.69 88 SER B N 1
ATOM 1568 C CA . SER B 1 88 ? -3.686 2.27 10.883 1 97.69 88 SER B CA 1
ATOM 1569 C C . SER B 1 88 ? -2.512 1.336 11.164 1 97.69 88 SER B C 1
ATOM 1571 O O . SER B 1 88 ? -1.525 1.331 10.422 1 97.69 88 SER B O 1
ATOM 1573 N N . TYR B 1 89 ? -2.631 0.449 12.156 1 97.5 89 TYR B N 1
ATOM 1574 C CA . TYR B 1 89 ? -1.573 -0.482 12.531 1 97.5 89 TYR B CA 1
ATOM 1575 C C . TYR B 1 89 ? -1.654 -1.761 11.703 1 97.5 89 TYR B C 1
ATOM 1577 O O . TYR B 1 89 ? -0.714 -2.559 11.688 1 97.5 89 TYR B O 1
ATOM 1585 N N . SER B 1 90 ? -2.705 -1.89 10.914 1 97.44 90 SER B N 1
ATOM 1586 C CA . SER B 1 90 ? -2.896 -3.084 10.094 1 97.44 90 SER B CA 1
ATOM 1587 C C . SER B 1 90 ? -2.074 -3.014 8.812 1 97.44 90 SER B C 1
ATOM 1589 O O . SER B 1 90 ? -1.88 -4.027 8.133 1 97.44 90 SER B O 1
ATOM 1591 N N . VAL B 1 91 ? -1.734 -1.833 8.461 1 98.38 91 VAL B N 1
ATOM 1592 C CA . VAL B 1 91 ? -0.913 -1.588 7.277 1 98.38 91 VAL B CA 1
ATOM 1593 C C . VAL B 1 91 ? 0.313 -0.763 7.664 1 98.38 91 VAL B C 1
ATOM 1595 O O . VAL B 1 91 ? 0.185 0.38 8.109 1 98.38 91 VAL B O 1
ATOM 1598 N N . LEU B 1 92 ? 1.448 -1.251 7.488 1 98.5 92 LEU B N 1
ATOM 1599 C CA . LEU B 1 92 ? 2.691 -0.561 7.816 1 98.5 92 LEU B CA 1
ATOM 1600 C C . LEU B 1 92 ? 3.465 -0.204 6.551 1 98.5 92 LEU B C 1
ATOM 1602 O O . LEU B 1 92 ? 3.691 -1.062 5.695 1 98.5 92 LEU B O 1
ATOM 1606 N N . LEU B 1 93 ? 3.781 0.998 6.387 1 98.44 93 LEU B N 1
ATOM 1607 C CA . LEU B 1 93 ? 4.664 1.493 5.336 1 98.44 93 LEU B CA 1
ATOM 1608 C C . LEU B 1 93 ? 6.02 1.891 5.91 1 98.44 93 LEU B C 1
ATOM 1610 O O . LEU B 1 93 ? 6.105 2.799 6.738 1 98.44 93 LEU B O 1
ATOM 1614 N N . GLN B 1 94 ? 7.047 1.188 5.523 1 97.5 94 GLN B N 1
ATOM 1615 C CA . GLN B 1 94 ? 8.391 1.431 6.043 1 97.5 94 GLN B CA 1
ATOM 1616 C C . GLN B 1 94 ? 8.422 1.306 7.562 1 97.5 94 GLN B C 1
ATOM 1618 O O . GLN B 1 94 ? 9 2.15 8.25 1 97.5 94 GLN B O 1
ATOM 1623 N N . GLY B 1 95 ? 7.668 0.383 8.023 1 97.38 95 GLY B N 1
ATOM 1624 C CA . GLY B 1 95 ? 7.73 0.039 9.438 1 97.38 95 GLY B CA 1
ATOM 1625 C C . GLY B 1 95 ? 6.855 0.919 10.305 1 97.38 95 GLY B C 1
ATOM 1626 O O . GLY B 1 95 ? 6.805 0.742 11.523 1 97.38 95 GLY B O 1
ATOM 1627 N N . MET B 1 96 ? 6.152 1.836 9.742 1 98.44 96 MET B N 1
ATOM 1628 C CA . MET B 1 96 ? 5.305 2.752 10.5 1 98.44 96 MET B CA 1
ATOM 1629 C C . MET B 1 96 ? 3.848 2.633 10.062 1 98.44 96 MET B C 1
ATOM 1631 O O . MET B 1 96 ? 3.564 2.441 8.875 1 98.44 96 MET B O 1
ATOM 1635 N N . PRO B 1 97 ? 2.939 2.832 10.969 1 98.44 97 PRO B N 1
ATOM 1636 C CA . PRO B 1 97 ? 1.525 2.807 10.578 1 98.44 97 PRO B CA 1
ATOM 1637 C C . PRO B 1 97 ? 1.194 3.82 9.492 1 98.44 97 PRO B C 1
ATOM 1639 O O . PRO B 1 97 ? 1.723 4.934 9.492 1 98.44 97 PRO B O 1
ATOM 1642 N N . THR B 1 98 ? 0.373 3.381 8.625 1 98.62 98 THR B N 1
ATOM 1643 C CA . THR B 1 98 ? -0.095 4.273 7.57 1 98.62 98 THR B CA 1
ATOM 1644 C C . THR B 1 98 ? -1.163 5.227 8.102 1 98.62 98 THR B C 1
ATOM 1646 O O . THR B 1 98 ? -1.753 4.977 9.156 1 98.62 98 THR B O 1
ATOM 1649 N N . THR B 1 99 ? -1.255 6.367 7.434 1 98.12 99 THR B N 1
ATOM 1650 C CA . THR B 1 99 ? -2.324 7.293 7.797 1 98.12 99 THR B CA 1
ATOM 1651 C C . THR B 1 99 ? -3.434 7.273 6.746 1 98.12 99 THR B C 1
ATOM 1653 O O . THR B 1 99 ? -3.205 6.883 5.602 1 98.12 99 THR B O 1
ATOM 1656 N N . ARG B 1 100 ? -4.598 7.574 7.156 1 97.5 100 ARG B N 1
ATOM 1657 C CA . ARG B 1 100 ? -5.77 7.547 6.289 1 97.5 100 ARG B CA 1
ATOM 1658 C C . ARG B 1 100 ? -6.695 8.719 6.586 1 97.5 100 ARG B C 1
ATOM 1660 O O . ARG B 1 100 ? -6.48 9.461 7.547 1 97.5 100 ARG B O 1
ATOM 1667 N N . LEU B 1 101 ? -7.645 8.883 5.773 1 97.44 101 LEU B N 1
ATOM 1668 C CA . LEU B 1 101 ? -8.703 9.852 6.047 1 97.44 101 LEU B CA 1
ATOM 1669 C C . LEU B 1 101 ? -9.195 9.727 7.484 1 97.44 101 LEU B C 1
ATOM 1671 O O . LEU B 1 101 ? -9.352 8.609 7.996 1 97.44 101 LEU B O 1
ATOM 1675 N N . THR B 1 102 ? -9.359 10.922 8.188 1 97.12 102 THR B N 1
ATOM 1676 C CA . THR B 1 102 ? -9.867 11.078 9.547 1 97.12 102 THR B CA 1
ATOM 1677 C C . THR B 1 102 ? -8.773 10.812 10.57 1 97.12 102 THR B C 1
ATOM 1679 O O . THR B 1 102 ? -9.023 10.828 11.781 1 97.12 102 THR B O 1
ATOM 1682 N N . SER B 1 103 ? -7.57 10.492 10.148 1 97.88 103 SER B N 1
ATOM 1683 C CA . SER B 1 103 ? -6.473 10.391 11.102 1 97.88 103 SER B CA 1
ATOM 1684 C C . SER B 1 103 ? -6.281 11.688 11.867 1 97.88 103 SER B C 1
ATOM 1686 O O . SER B 1 103 ? -6.281 12.773 11.273 1 97.88 103 SER B O 1
ATOM 1688 N N . PRO B 1 104 ? -6.109 11.586 13.18 1 98.56 104 PRO B N 1
ATOM 1689 C CA . PRO B 1 104 ? -5.961 12.797 13.992 1 98.56 104 PRO B CA 1
ATOM 1690 C C . PRO B 1 104 ? -4.566 13.414 13.883 1 98.56 104 PRO B C 1
ATOM 1692 O O . PRO B 1 104 ? -3.586 12.695 13.672 1 98.56 104 PRO B O 1
ATOM 1695 N N . THR B 1 105 ? -4.543 14.664 14.102 1 98.69 105 THR B N 1
ATOM 1696 C CA . THR B 1 105 ? -3.295 15.422 14.039 1 98.69 105 THR B CA 1
ATOM 1697 C C . THR B 1 105 ? -3.201 16.391 15.211 1 98.69 105 THR B C 1
ATOM 1699 O O . THR B 1 105 ? -4.195 16.656 15.891 1 98.69 105 THR B O 1
ATOM 1702 N N . LEU B 1 106 ? -1.999 16.812 15.508 1 98.88 106 LEU B N 1
ATOM 1703 C CA . LEU B 1 106 ? -1.692 17.984 16.328 1 98.88 106 LEU B CA 1
ATOM 1704 C C . LEU B 1 106 ? -1.027 19.062 15.492 1 98.88 106 LEU B C 1
ATOM 1706 O O . LEU B 1 106 ? -0.01 18.828 14.844 1 98.88 106 LEU B O 1
ATOM 1710 N N . GLN B 1 107 ? -1.683 20.234 15.539 1 98.81 107 GLN B N 1
ATOM 1711 C CA . GLN B 1 107 ? -1.265 21.281 14.609 1 98.81 107 GLN B CA 1
ATOM 1712 C C . GLN B 1 107 ? -0.75 22.516 15.352 1 98.81 107 GLN B C 1
ATOM 1714 O O . GLN B 1 107 ? -1.039 22.688 16.531 1 98.81 107 GLN B O 1
ATOM 1719 N N . ASN B 1 108 ? 0.037 23.25 14.672 1 98.81 108 ASN B N 1
ATOM 1720 C CA . ASN B 1 108 ? 0.621 24.469 15.227 1 98.81 108 ASN B CA 1
ATOM 1721 C C . ASN B 1 108 ? 1.437 24.156 16.484 1 98.81 108 ASN B C 1
ATOM 1723 O O . ASN B 1 108 ? 1.19 24.75 17.547 1 98.81 108 ASN B O 1
ATOM 1727 N N . ASN B 1 109 ? 2.307 23.281 16.203 1 98.75 109 ASN B N 1
ATOM 1728 C CA . ASN B 1 109 ? 3.18 22.859 17.297 1 98.75 109 ASN B CA 1
ATOM 1729 C C . ASN B 1 109 ? 2.381 22.469 18.531 1 98.75 109 ASN B C 1
ATOM 1731 O O . ASN B 1 109 ? 2.646 22.969 19.641 1 98.75 109 ASN B O 1
ATOM 1735 N N . ASN B 1 110 ? 1.386 21.594 18.344 1 98.5 110 ASN B N 1
ATOM 1736 C CA . ASN B 1 110 ? 0.589 21 19.406 1 98.5 110 ASN B CA 1
ATOM 1737 C C . ASN B 1 110 ? -0.333 22.016 20.062 1 98.5 110 ASN B C 1
ATOM 1739 O O . ASN B 1 110 ? -0.76 21.828 21.203 1 98.5 110 ASN B O 1
ATOM 1743 N N . ASN B 1 111 ? -0.639 23.078 19.406 1 98.88 111 ASN B N 1
ATOM 1744 C CA . ASN B 1 111 ? -1.526 24.094 19.969 1 98.88 111 ASN B CA 1
ATOM 1745 C C . ASN B 1 111 ? -2.988 23.656 19.906 1 98.88 111 ASN B C 1
ATOM 1747 O O . ASN B 1 111 ? -3.801 24.062 20.734 1 98.88 111 ASN B O 1
ATOM 1751 N N . ILE B 1 112 ? -3.254 22.75 18.922 1 98.75 112 ILE B N 1
ATOM 1752 C CA . ILE B 1 112 ? -4.637 22.344 18.719 1 98.75 112 ILE B CA 1
ATOM 1753 C C . ILE B 1 112 ? -4.68 21 18 1 98.75 112 ILE B C 1
ATOM 1755 O O . ILE B 1 112 ? -3.789 20.688 17.203 1 98.75 112 ILE B O 1
ATOM 1759 N N . ALA B 1 113 ? -5.656 20.234 18.359 1 98.69 113 ALA B N 1
ATOM 1760 C CA . ALA B 1 113 ? -5.906 18.969 17.688 1 98.69 113 ALA B CA 1
ATOM 1761 C C . ALA B 1 113 ? -6.727 19.172 16.406 1 98.69 113 ALA B C 1
ATOM 1763 O O . ALA B 1 113 ? -7.602 20.047 16.359 1 98.69 113 ALA B O 1
ATOM 1764 N N . GLY B 1 114 ? -6.391 18.359 15.391 1 98.44 114 GLY B N 1
ATOM 1765 C CA . GLY B 1 114 ? -7.129 18.359 14.141 1 98.44 114 GLY B CA 1
ATOM 1766 C C . GLY B 1 114 ? -7.32 16.984 13.555 1 98.44 114 GLY B C 1
ATOM 1767 O O . GLY B 1 114 ? -7.215 15.977 14.266 1 98.44 114 GLY B O 1
ATOM 1768 N N . LEU B 1 115 ? -7.734 16.953 12.273 1 98 115 LEU B N 1
ATOM 1769 C CA . LEU B 1 115 ? -7.98 15.703 11.57 1 98 115 LEU B CA 1
ATOM 1770 C C . LEU B 1 115 ? -7.805 15.883 10.062 1 98 115 LEU B C 1
ATOM 1772 O O . LEU B 1 115 ? -8.023 16.969 9.531 1 98 115 LEU B O 1
ATOM 1776 N N . ARG B 1 116 ? -7.426 14.773 9.422 1 97.81 116 ARG B N 1
ATOM 1777 C CA . ARG B 1 116 ? -7.484 14.75 7.965 1 97.81 116 ARG B CA 1
ATOM 1778 C C . ARG B 1 116 ? -8.93 14.688 7.477 1 97.81 116 ARG B C 1
ATOM 1780 O O . ARG B 1 116 ? -9.633 13.711 7.746 1 97.81 116 ARG B O 1
ATOM 1787 N N . VAL B 1 117 ? -9.297 15.719 6.68 1 97.19 117 VAL B N 1
ATOM 1788 C CA . VAL B 1 117 ? -10.727 15.828 6.438 1 97.19 117 VAL B CA 1
ATOM 1789 C C . VAL B 1 117 ? -11.016 15.656 4.945 1 97.19 117 VAL B C 1
ATOM 1791 O O . VAL B 1 117 ? -12.156 15.398 4.555 1 97.19 117 VAL B O 1
ATOM 1794 N N . THR B 1 118 ? -10.094 15.875 4.141 1 96 118 THR B N 1
ATOM 1795 C CA . THR B 1 118 ? -10.281 15.703 2.705 1 96 118 THR B CA 1
ATOM 1796 C C . THR B 1 118 ? -9.406 14.562 2.18 1 96 118 THR B C 1
ATOM 1798 O O . THR B 1 118 ? -8.211 14.492 2.496 1 96 118 THR B O 1
ATOM 1801 N N . PRO B 1 119 ? -10.039 13.766 1.329 1 94.19 119 PRO B N 1
ATOM 1802 C CA . PRO B 1 119 ? -9.25 12.656 0.79 1 94.19 119 PRO B CA 1
ATOM 1803 C C . PRO B 1 119 ? -8.211 13.109 -0.226 1 94.19 119 PRO B C 1
ATOM 1805 O O . PRO B 1 119 ? -8.453 14.047 -0.989 1 94.19 119 PRO B O 1
ATOM 1808 N N . SER B 1 120 ? -7.113 12.484 -0.19 1 94.44 120 SER B N 1
ATOM 1809 C CA . SER B 1 120 ? -6.07 12.805 -1.16 1 94.44 120 SER B CA 1
ATOM 1810 C C . SER B 1 120 ? -6.23 11.984 -2.436 1 94.44 120 SER B C 1
ATOM 1812 O O . SER B 1 120 ? -5.668 12.328 -3.477 1 94.44 120 SER B O 1
ATOM 1814 N N . GLN B 1 121 ? -6.953 10.883 -2.332 1 95.31 121 GLN B N 1
ATOM 1815 C CA . GLN B 1 121 ? -7.172 9.961 -3.443 1 95.31 121 GLN B CA 1
ATOM 1816 C C . GLN B 1 121 ? -8.367 9.047 -3.176 1 95.31 121 GLN B C 1
ATOM 1818 O O . GLN B 1 121 ? -8.914 9.039 -2.072 1 95.31 121 GLN B O 1
ATOM 1823 N N . ASN B 1 122 ? -8.766 8.32 -4.215 1 95.12 122 ASN B N 1
ATOM 1824 C CA . ASN B 1 122 ? -9.992 7.539 -4.07 1 95.12 122 ASN B CA 1
ATOM 1825 C C . ASN B 1 122 ? -9.797 6.098 -4.539 1 95.12 122 ASN B C 1
ATOM 1827 O O . ASN B 1 122 ? -10.773 5.406 -4.844 1 95.12 122 ASN B O 1
ATOM 1831 N N . ILE B 1 123 ? -8.633 5.59 -4.578 1 96.75 123 ILE B N 1
ATOM 1832 C CA . ILE B 1 123 ? -8.5 4.289 -5.227 1 96.75 123 ILE B CA 1
ATOM 1833 C C . ILE B 1 123 ? -7.961 3.268 -4.227 1 96.75 123 ILE B C 1
ATOM 1835 O O . ILE B 1 123 ? -8.078 2.059 -4.441 1 96.75 123 ILE B O 1
ATOM 1839 N N . VAL B 1 124 ? -7.266 3.725 -3.199 1 97.88 124 VAL B N 1
ATOM 1840 C CA . VAL B 1 124 ? -6.773 2.795 -2.186 1 97.88 124 VAL B CA 1
ATOM 1841 C C . VAL B 1 124 ? -7.527 3.018 -0.875 1 97.88 124 VAL B C 1
ATOM 1843 O O . VAL B 1 124 ? -7.469 4.105 -0.295 1 97.88 124 VAL B O 1
ATOM 1846 N N . LEU B 1 125 ? -8.141 1.995 -0.401 1 97.75 125 LEU B N 1
ATOM 1847 C CA . LEU B 1 125 ? -8.93 2.027 0.826 1 97.75 125 LEU B CA 1
ATOM 1848 C C . LEU B 1 125 ? -8.352 1.079 1.87 1 97.75 125 LEU B C 1
ATOM 1850 O O . LEU B 1 125 ? -7.973 -0.05 1.549 1 97.75 125 LEU B O 1
ATOM 1854 N N . ILE B 1 126 ? -8.258 1.565 3.064 1 97.25 126 ILE B N 1
ATOM 1855 C CA . ILE B 1 126 ? -7.895 0.759 4.227 1 97.25 126 ILE B CA 1
ATOM 1856 C C . ILE B 1 126 ? -9.102 0.601 5.145 1 97.25 126 ILE B C 1
ATOM 1858 O O . ILE B 1 126 ? -9.594 1.582 5.707 1 97.25 126 ILE B O 1
ATOM 1862 N N . THR B 1 127 ? -9.508 -0.614 5.391 1 94.88 127 THR B N 1
ATOM 1863 C CA . THR B 1 127 ? -10.797 -0.816 6.039 1 94.88 127 THR B CA 1
ATOM 1864 C C . THR B 1 127 ? -10.617 -1.264 7.484 1 94.88 127 THR B C 1
ATOM 1866 O O . THR B 1 127 ? -11.594 -1.524 8.188 1 94.88 127 THR B O 1
ATOM 1869 N N . ALA B 1 128 ? -9.391 -1.368 7.922 1 89.5 128 ALA B N 1
ATOM 1870 C CA . ALA B 1 128 ? -9.141 -1.816 9.289 1 89.5 128 ALA B CA 1
ATOM 1871 C C . ALA B 1 128 ? -8.25 -0.833 10.039 1 89.5 128 ALA B C 1
ATOM 1873 O O . ALA B 1 128 ? -7.539 -0.034 9.422 1 89.5 128 ALA B O 1
ATOM 1874 N N . PRO B 1 129 ? -8.305 -0.879 11.398 1 86.44 129 PRO B N 1
ATOM 1875 C CA . PRO B 1 129 ? -7.527 0.072 12.195 1 86.44 129 PRO B CA 1
ATOM 1876 C C . PRO B 1 129 ? -6.047 -0.296 12.273 1 86.44 129 PRO B C 1
ATOM 1878 O O . PRO B 1 129 ? -5.691 -1.475 12.18 1 86.44 129 PRO B O 1
#

pLDDT: mean 97.67, std 1.76, range [86.44, 98.88]

Nearest PDB structures (foldseek):
  3sln-assembly6_I-5  TM=1.563E-01  e=7.576E+00  Norovirus Hu/GII.4/2004/NL